Protein AF-A0A182M7T3-F1 (afdb_monomer_lite)

Sequence (232 aa):
MSEYRECPYDPLHKIAAKKFALHLVKCKRQHPDIKLVSCHFDTSHLVKEEKLREHMKTCPGRKHLLEYKNTVNSKPVNSKFQLPDPAENLVYNTDEPSHKEAAGGCTLQDDSECWDDFSYKAYDPLENCCIMSLGPFFRSPFTDLTASMVNFQQYHKCGELEMASIDCLEAYGTVRGAKKCADLLADFQECAFMAKQIARFRAMRMERHRQGWNGERKGDEYYAPPPRVDAY

Organism: NCBI:txid139723

Foldseek 3Di:
DDQWDAAPLDRVDTHGPVCRVVVNVVSCVVCVVFDWDAAPLDNPDTDGPVCNVVCVVVPPSVVVVVVVVVVVVPDDPDDDDDDPDPVVPPPDPPDDDDDDDDPDDDDPPPDPPPPDPPPDDDDDCVVVLPQDDPADPDDDPVSVVVSPDPQCCVVPQLNVLSVVLVVLCVVQPRVRSVPVVVVSVVVSCCSVVVPVVVVVVVVVLVVLVVCVVVVVDDPVRSDDDDPDPPPD

Secondary structure (DSSP, 8-state):
--SEEE-SS-TT-EEEGGGHHHHHHHHHHH-TTS-EEE-SS-TT-EEEGGGHHHHHHH-TTHHHHHHHHHHHTTS-S-----PPPGGGG-----S----------------TT--S---SPP--HHHHHSS--SS-SS--HHHHHH-S---GGG-TTTHHHHHHHHHHHHHHHHHHHHHHTHHHHHHHHHHHH-HHHHHHHHHHHHHHHHHHHTT-S-GGGSSPPPPPTT--

Structure (mmCIF, N/CA/C/O backbone):
data_AF-A0A182M7T3-F1
#
_entry.id   AF-A0A182M7T3-F1
#
loop_
_atom_site.group_PDB
_atom_site.id
_atom_site.type_symbol
_atom_site.label_atom_id
_atom_site.label_alt_id
_atom_site.label_comp_id
_atom_site.label_asym_id
_atom_site.label_entity_id
_atom_site.label_seq_id
_atom_site.pdbx_PDB_ins_code
_atom_site.Cartn_x
_atom_site.Cartn_y
_atom_site.Cartn_z
_atom_site.occupancy
_atom_site.B_iso_or_equiv
_atom_site.auth_seq_id
_atom_site.auth_comp_id
_atom_site.auth_asym_id
_atom_site.auth_atom_id
_atom_site.pdbx_PDB_model_num
ATOM 1 N N . MET A 1 1 ? -28.938 -11.214 48.086 1.00 54.19 1 MET A N 1
ATOM 2 C CA . MET A 1 1 ? -29.081 -11.641 46.673 1.00 54.19 1 MET A CA 1
ATOM 3 C C . MET A 1 1 ? -29.044 -13.160 46.650 1.00 54.19 1 MET A C 1
ATOM 5 O O . MET A 1 1 ? -28.200 -13.713 47.340 1.00 54.19 1 MET A O 1
ATOM 9 N N . SER A 1 2 ? -29.989 -13.823 45.976 1.00 64.75 2 SER A N 1
ATOM 10 C CA . SER A 1 2 ? -30.145 -15.284 46.039 1.00 64.75 2 SER A CA 1
ATOM 11 C C . SER A 1 2 ? -28.905 -16.005 45.505 1.00 64.75 2 SER A C 1
ATOM 13 O O . SER A 1 2 ? -28.414 -15.704 44.418 1.00 64.75 2 SER A O 1
ATOM 15 N N . GLU A 1 3 ? -28.389 -16.949 46.287 1.00 84.44 3 GLU A N 1
ATOM 16 C CA . GLU A 1 3 ? -27.141 -17.661 45.996 1.00 84.44 3 GLU A CA 1
ATOM 17 C C . GLU A 1 3 ? -27.267 -18.611 44.793 1.00 84.44 3 GLU A C 1
ATOM 19 O O . GLU A 1 3 ? -26.283 -18.850 44.093 1.00 84.44 3 GLU A O 1
ATOM 24 N N . TYR A 1 4 ? -28.489 -19.060 44.485 1.00 85.44 4 TYR A N 1
ATOM 25 C CA . TYR A 1 4 ? -28.809 -19.990 43.402 1.00 85.44 4 TYR A CA 1
ATOM 26 C C . TYR A 1 4 ? -29.787 -19.374 42.386 1.00 85.44 4 TYR A C 1
ATOM 28 O O . TYR A 1 4 ? -30.654 -18.573 42.747 1.00 85.44 4 TYR A O 1
ATOM 36 N N . ARG A 1 5 ? -29.638 -19.752 41.111 1.00 83.69 5 ARG A N 1
ATOM 37 C CA . ARG A 1 5 ? -30.506 -19.400 39.977 1.00 83.69 5 ARG A CA 1
ATOM 38 C C . ARG A 1 5 ? -30.936 -20.660 39.227 1.00 83.69 5 ARG A C 1
ATOM 40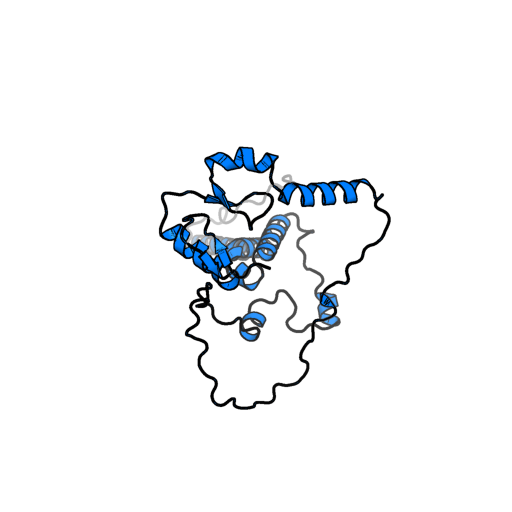 O O . ARG A 1 5 ? -30.172 -21.621 39.139 1.00 83.69 5 ARG A O 1
ATOM 47 N N . GLU A 1 6 ? -32.151 -20.633 38.697 1.00 87.31 6 GLU A N 1
ATOM 48 C CA . GLU A 1 6 ? -32.727 -21.723 37.903 1.00 87.31 6 GLU A CA 1
ATOM 49 C C . GLU A 1 6 ? -32.281 -21.625 36.440 1.00 87.31 6 GLU A C 1
ATOM 51 O O . GLU A 1 6 ? -32.157 -20.526 35.888 1.00 87.31 6 GLU A O 1
ATOM 56 N N . CYS A 1 7 ? -31.998 -22.770 35.818 1.00 84.31 7 CYS A N 1
ATOM 57 C CA . CYS A 1 7 ? -31.563 -22.820 34.428 1.00 84.31 7 CYS A CA 1
ATOM 58 C C . CYS A 1 7 ? -32.749 -22.630 33.459 1.00 84.31 7 CYS A C 1
ATOM 60 O O . CYS A 1 7 ? -33.762 -23.314 33.585 1.00 84.31 7 CYS A O 1
ATOM 62 N N . PRO A 1 8 ? -32.622 -21.774 32.429 1.00 82.44 8 PRO A N 1
ATOM 63 C CA . PRO A 1 8 ? -33.656 -21.595 31.405 1.00 82.44 8 PRO A CA 1
ATOM 64 C C . PRO A 1 8 ? -33.899 -22.810 30.491 1.00 82.44 8 PRO A C 1
ATOM 66 O O . PRO A 1 8 ? -34.940 -22.869 29.838 1.00 82.44 8 PRO A O 1
ATOM 69 N N . TYR A 1 9 ? -32.939 -23.738 30.401 1.00 82.06 9 TYR A N 1
ATOM 70 C CA . TYR A 1 9 ? -33.036 -24.945 29.567 1.00 82.06 9 TYR A CA 1
ATOM 71 C C . TYR A 1 9 ? -33.712 -26.110 30.301 1.00 82.06 9 TYR A C 1
ATOM 73 O O . TYR A 1 9 ? -34.446 -26.868 29.674 1.00 82.06 9 TYR A O 1
ATOM 81 N N . ASP A 1 10 ? -33.506 -26.214 31.618 1.00 81.50 10 ASP A N 1
ATOM 82 C CA . ASP A 1 10 ? -34.107 -27.245 32.466 1.00 81.50 10 ASP A CA 1
ATOM 83 C C . ASP A 1 10 ? -34.434 -26.670 33.862 1.00 81.50 10 ASP A C 1
ATOM 85 O O . ASP A 1 10 ? -33.513 -26.291 34.597 1.00 81.50 10 ASP A O 1
ATOM 89 N N . PRO A 1 11 ? -35.720 -26.614 34.261 1.00 80.56 11 PRO A N 1
ATOM 90 C CA . PRO A 1 11 ? -36.135 -26.096 35.565 1.00 80.56 11 PRO A CA 1
ATOM 91 C C . PRO A 1 11 ? -35.660 -26.941 36.761 1.00 80.56 11 PRO A C 1
ATOM 93 O O . PRO A 1 11 ? -35.724 -26.470 37.896 1.00 80.56 11 PRO A O 1
ATOM 96 N N . LEU A 1 12 ? -35.162 -28.166 36.551 1.00 82.25 12 LEU A N 1
ATOM 97 C CA . LEU A 1 12 ? -34.590 -28.987 37.624 1.00 82.25 12 LEU A CA 1
ATOM 98 C C . LEU A 1 12 ? -33.195 -28.506 38.053 1.00 82.25 12 LEU A C 1
ATOM 100 O O . LEU A 1 12 ? -32.755 -28.774 39.175 1.00 82.25 12 LEU A O 1
ATOM 104 N N . HIS A 1 13 ? -32.496 -27.755 37.200 1.00 81.94 13 HIS A N 1
ATOM 105 C CA . HIS A 1 13 ? -31.154 -27.265 37.488 1.00 81.94 13 HIS A CA 1
ATOM 106 C C . HIS A 1 13 ? -31.177 -25.978 38.324 1.00 81.94 13 HIS A C 1
ATOM 108 O O . HIS A 1 13 ? -31.452 -24.887 37.822 1.00 81.94 13 HIS A O 1
ATOM 114 N N . LYS A 1 14 ? -30.791 -26.101 39.601 1.00 87.75 14 LYS A N 1
ATOM 115 C CA . LYS A 1 14 ? -30.537 -24.981 40.524 1.00 87.75 14 LYS A CA 1
ATOM 116 C C . LYS A 1 14 ? -29.040 -24.800 40.734 1.00 87.75 14 LYS A C 1
ATOM 118 O O . LYS A 1 14 ? -28.366 -25.698 41.230 1.00 87.75 14 LYS A O 1
ATOM 123 N N . ILE A 1 15 ? -28.504 -23.647 40.343 1.00 88.19 15 ILE A N 1
ATOM 124 C CA . ILE A 1 15 ? -27.055 -23.462 40.178 1.00 88.19 15 ILE A CA 1
ATOM 125 C C . ILE A 1 15 ? -26.607 -22.181 40.842 1.00 88.19 15 ILE A C 1
ATOM 127 O O . ILE A 1 15 ? -27.265 -21.151 40.730 1.00 88.19 15 ILE A O 1
ATOM 131 N N . ALA A 1 16 ? -25.461 -22.236 41.515 1.00 89.88 16 ALA A N 1
ATOM 132 C CA . ALA A 1 16 ? -24.880 -21.071 42.158 1.00 89.88 16 ALA A CA 1
ATOM 133 C C . ALA A 1 16 ? -24.649 -19.930 41.150 1.00 89.88 16 ALA A C 1
ATOM 135 O O . ALA A 1 16 ? -24.113 -20.156 40.062 1.00 89.88 16 ALA A O 1
ATOM 136 N N . ALA A 1 17 ? -24.975 -18.692 41.531 1.00 84.62 17 ALA A N 1
ATOM 137 C CA . ALA A 1 17 ? -24.888 -17.523 40.650 1.00 84.62 17 ALA A CA 1
ATOM 138 C C . ALA A 1 17 ? -23.494 -17.345 40.012 1.00 84.62 17 ALA A C 1
ATOM 140 O O . ALA A 1 17 ? -23.393 -17.002 38.838 1.00 84.62 17 ALA A O 1
ATOM 141 N N . LYS A 1 18 ? -22.423 -17.668 40.753 1.00 85.50 18 LYS A N 1
ATOM 142 C CA . LYS A 1 18 ? -21.029 -17.609 40.273 1.00 85.50 18 LYS A CA 1
ATOM 143 C C . LYS A 1 18 ? -20.737 -18.584 39.126 1.00 85.50 18 LYS A C 1
ATOM 145 O O . LYS A 1 18 ? -19.933 -18.285 38.256 1.00 85.50 18 LYS A O 1
ATOM 150 N N . LYS A 1 19 ? -21.386 -19.751 39.122 1.00 86.12 19 LYS A N 1
ATOM 151 C CA . LYS A 1 19 ? -21.178 -20.815 38.122 1.00 86.12 19 LYS A CA 1
ATOM 152 C C . LYS A 1 19 ? -22.239 -20.804 37.018 1.00 86.12 19 LYS A C 1
ATOM 154 O O . LYS A 1 19 ? -22.198 -21.637 36.116 1.00 86.12 19 LYS A O 1
ATOM 159 N N . PHE A 1 20 ? -23.186 -19.868 37.080 1.00 85.94 20 PHE A N 1
ATOM 160 C CA . PHE A 1 20 ? -24.341 -19.822 36.192 1.00 85.94 20 PHE A CA 1
ATOM 161 C C . PHE A 1 20 ? -23.942 -19.591 34.728 1.00 85.94 20 PHE A C 1
ATOM 163 O O . PHE A 1 20 ? -24.413 -20.310 33.852 1.00 85.94 20 PHE A O 1
ATOM 170 N N . ALA A 1 21 ? -23.011 -18.666 34.463 1.00 83.44 21 ALA A N 1
ATOM 171 C CA . ALA A 1 21 ? -22.533 -18.379 33.106 1.00 83.44 21 ALA A CA 1
ATOM 172 C C . ALA A 1 21 ? -21.888 -19.609 32.442 1.00 83.44 21 ALA A C 1
ATOM 174 O O . ALA A 1 21 ? -22.255 -19.983 31.329 1.00 83.44 21 ALA A O 1
ATOM 175 N N . LEU A 1 22 ? -20.994 -20.296 33.161 1.00 87.12 22 LEU A N 1
ATOM 176 C CA . LEU A 1 22 ? -20.345 -21.520 32.683 1.00 87.12 22 LEU A CA 1
ATOM 177 C C . LEU A 1 22 ? -21.350 -22.656 32.459 1.00 87.12 22 LEU A C 1
ATOM 179 O O . LEU A 1 22 ? -21.243 -23.399 31.481 1.00 87.12 22 LEU A O 1
ATOM 183 N N . HIS A 1 23 ? -22.348 -22.792 33.338 1.00 87.25 23 HIS A N 1
ATOM 184 C CA . HIS A 1 23 ? -23.391 -23.795 33.155 1.00 87.25 23 HIS A CA 1
ATOM 185 C C . HIS A 1 23 ? -24.218 -23.548 31.893 1.00 87.25 23 HIS A C 1
ATOM 187 O O . HIS A 1 23 ? -24.463 -24.498 31.155 1.00 87.25 23 HIS A O 1
ATOM 193 N N . LEU A 1 24 ? -24.622 -22.303 31.616 1.00 85.56 24 LEU A N 1
ATOM 194 C CA . LEU A 1 24 ? -25.433 -21.983 30.438 1.00 85.56 24 LEU A CA 1
ATOM 195 C C . LEU A 1 24 ? -24.757 -22.428 29.135 1.00 85.56 24 LEU A C 1
ATOM 197 O O . LEU A 1 24 ? -25.432 -22.956 28.253 1.00 85.56 24 LEU A O 1
ATOM 201 N N . VAL A 1 25 ? -23.432 -22.280 29.026 1.00 85.94 25 VAL A N 1
ATOM 202 C CA . VAL A 1 25 ? -22.664 -22.730 27.853 1.00 85.94 25 VAL A CA 1
ATOM 203 C C . VAL A 1 25 ? -22.709 -24.253 27.706 1.00 85.94 25 VAL A C 1
ATOM 205 O O . VAL A 1 25 ? -22.939 -24.758 26.607 1.00 85.94 25 VAL A O 1
ATOM 208 N N . LYS A 1 26 ? -22.526 -24.996 28.805 1.00 86.75 26 LYS A N 1
ATOM 209 C CA . LYS A 1 26 ? -22.573 -26.469 28.797 1.00 86.75 26 LYS A CA 1
ATOM 210 C C . LYS A 1 26 ? -23.987 -26.987 28.516 1.00 86.75 26 LYS A C 1
ATOM 212 O O . LYS A 1 26 ? -24.159 -27.856 27.668 1.00 86.75 26 LYS A O 1
ATOM 217 N N . CYS A 1 27 ? -24.992 -26.402 29.159 1.00 86.44 27 CYS A N 1
ATOM 218 C CA . CYS A 1 27 ? -26.390 -26.808 29.039 1.00 86.44 27 CYS A CA 1
ATOM 219 C C . CYS A 1 27 ? -26.954 -26.519 27.636 1.00 86.44 27 CYS A C 1
ATOM 221 O O . CYS A 1 27 ? -27.645 -27.358 27.065 1.00 86.44 27 CYS A O 1
ATOM 223 N N . LYS A 1 28 ? -26.547 -25.405 27.008 1.00 84.50 28 LYS A N 1
ATOM 224 C CA . LYS A 1 28 ? -26.873 -25.100 25.605 1.00 84.50 28 LYS A CA 1
ATOM 225 C C . LYS A 1 28 ? -26.352 -26.158 24.626 1.00 84.50 28 LYS A C 1
ATOM 227 O O . LYS A 1 28 ? -27.007 -26.439 23.630 1.00 84.50 28 LYS A O 1
ATOM 232 N N . ARG A 1 29 ? -25.178 -26.746 24.891 1.00 84.75 29 ARG A N 1
ATOM 233 C CA . ARG A 1 29 ? -24.620 -27.831 24.062 1.00 84.75 29 ARG A CA 1
ATOM 234 C C . ARG A 1 29 ? -25.375 -29.149 24.248 1.00 84.75 29 ARG A C 1
ATOM 236 O O . ARG A 1 29 ? -25.448 -29.930 23.310 1.00 84.75 29 ARG A O 1
ATOM 243 N N . GLN A 1 30 ? -25.912 -29.388 25.444 1.00 83.88 30 GLN A N 1
ATOM 244 C CA . GLN A 1 30 ? -26.646 -30.611 25.784 1.00 83.88 30 GLN A CA 1
ATOM 245 C C . GLN A 1 30 ? -28.095 -30.603 25.277 1.00 83.88 30 GLN A C 1
ATOM 247 O O . GLN A 1 30 ? -28.633 -31.668 24.996 1.00 83.88 30 GLN A O 1
ATOM 252 N N . HIS A 1 31 ? -28.703 -29.425 25.108 1.00 80.81 31 HIS A N 1
ATOM 253 C CA . HIS A 1 31 ? -30.066 -29.268 24.593 1.00 80.81 31 HIS A CA 1
ATOM 254 C C . HIS A 1 31 ? -30.091 -28.431 23.301 1.00 80.81 31 HIS A C 1
ATOM 256 O O . HIS A 1 31 ? -30.551 -27.285 23.327 1.00 80.81 31 HIS A O 1
ATOM 262 N N . PRO A 1 32 ? -29.622 -28.974 22.159 1.00 78.81 32 PRO A N 1
ATOM 263 C CA . PRO A 1 32 ? -29.670 -28.270 20.873 1.00 78.81 32 PRO A CA 1
ATOM 264 C C . PRO A 1 32 ? -31.107 -28.011 20.384 1.00 78.81 32 PRO A C 1
ATOM 266 O O . PRO A 1 32 ? -31.332 -27.097 19.591 1.00 78.81 32 PRO A O 1
ATOM 269 N N . ASP A 1 33 ? -32.075 -28.780 20.888 1.00 81.44 33 ASP A N 1
ATOM 270 C CA . ASP A 1 33 ? -33.487 -28.709 20.498 1.00 81.44 33 ASP A CA 1
ATOM 271 C C . ASP A 1 33 ? -34.184 -27.444 21.029 1.00 81.44 33 ASP A C 1
ATOM 273 O O . ASP A 1 33 ? -35.150 -26.958 20.439 1.00 81.44 33 ASP A O 1
ATOM 277 N N . ILE A 1 34 ? -33.688 -26.870 22.133 1.00 82.06 34 ILE A N 1
ATOM 278 C CA . ILE A 1 34 ? -34.283 -25.699 22.785 1.00 82.06 34 ILE A CA 1
ATOM 279 C C . ILE A 1 34 ? -33.499 -24.447 22.382 1.00 82.06 34 ILE A C 1
ATOM 281 O O . ILE A 1 34 ? -32.476 -24.097 22.972 1.00 82.06 34 ILE A O 1
ATOM 285 N N . LYS A 1 35 ? -34.009 -23.721 21.386 1.00 79.31 35 LYS A N 1
ATOM 286 C CA . LYS A 1 35 ? -33.408 -22.464 20.923 1.00 79.31 35 LYS A CA 1
ATOM 287 C C . LYS A 1 35 ? -33.808 -21.296 21.825 1.00 79.31 35 LYS A C 1
ATOM 289 O O . LYS A 1 35 ? -34.903 -20.737 21.727 1.00 79.31 35 LYS A O 1
ATOM 294 N N . LEU A 1 36 ? -32.895 -20.925 22.721 1.00 83.69 36 LEU A N 1
ATOM 295 C CA . LEU A 1 36 ? -32.975 -19.686 23.492 1.00 83.69 36 LEU A CA 1
ATOM 296 C C . LEU A 1 36 ? -32.128 -18.601 22.826 1.00 83.69 36 LEU A C 1
ATOM 298 O O . LEU A 1 36 ? -30.955 -18.810 22.509 1.00 83.69 36 LEU A O 1
ATOM 302 N N . VAL A 1 37 ? -32.726 -17.429 22.654 1.00 81.50 37 VAL A N 1
ATOM 303 C CA . VAL A 1 37 ? -32.093 -16.232 22.099 1.00 81.50 37 VAL A CA 1
ATOM 304 C C . VAL A 1 37 ? -31.946 -15.173 23.190 1.00 81.50 37 VAL A C 1
ATOM 306 O O . VAL A 1 37 ? -32.740 -15.103 24.130 1.00 81.50 37 VAL A O 1
ATOM 309 N N . SER A 1 38 ? -30.895 -14.363 23.084 1.00 83.88 38 SER A N 1
ATOM 310 C CA . SER A 1 38 ? -30.665 -13.244 23.999 1.00 83.88 38 SER A CA 1
ATOM 311 C C . SER A 1 38 ? -31.606 -12.082 23.666 1.00 83.88 38 SER A C 1
ATOM 313 O O . SER A 1 38 ? -31.919 -11.841 22.497 1.00 83.88 38 SER A O 1
ATOM 315 N N . CYS A 1 39 ? -32.090 -11.374 24.687 1.00 84.81 39 CYS A N 1
ATOM 316 C CA . CYS A 1 39 ? -32.900 -10.179 24.486 1.00 84.81 39 CYS A CA 1
ATOM 317 C C . CYS A 1 39 ? -32.048 -9.027 23.925 1.00 84.81 39 CYS A C 1
ATOM 319 O O . CYS A 1 39 ? -30.915 -8.811 24.337 1.00 84.81 39 CYS A O 1
ATOM 321 N N . HIS A 1 40 ? -32.627 -8.227 23.026 1.00 83.50 40 HIS A N 1
ATOM 322 C CA . HIS A 1 40 ? -31.952 -7.072 22.419 1.00 83.50 40 HIS A CA 1
ATOM 323 C C . HIS A 1 40 ? -31.670 -5.944 23.424 1.00 83.50 40 HIS A C 1
ATOM 325 O O . HIS A 1 40 ? -30.804 -5.110 23.183 1.00 83.50 40 HIS A O 1
ATOM 331 N N . PHE A 1 41 ? -32.431 -5.890 24.521 1.00 80.12 41 PHE A N 1
ATOM 332 C CA . PHE A 1 41 ? -32.318 -4.838 25.532 1.00 80.12 41 PHE A CA 1
ATOM 333 C C . PHE A 1 41 ? -31.416 -5.229 26.703 1.00 80.12 41 PHE A C 1
ATOM 335 O O . PHE A 1 41 ? -30.783 -4.353 27.276 1.00 80.12 41 PHE A O 1
ATOM 342 N N . ASP A 1 42 ? -31.342 -6.522 27.026 1.00 76.81 42 ASP A N 1
ATOM 343 C CA . ASP A 1 42 ? -30.512 -7.063 28.102 1.00 76.81 42 ASP A CA 1
ATOM 344 C C . ASP A 1 42 ? -29.881 -8.379 27.648 1.00 76.81 42 ASP A C 1
ATOM 346 O O . ASP A 1 42 ? -30.569 -9.388 27.466 1.00 76.81 42 ASP A O 1
ATOM 350 N N . THR A 1 43 ? -28.553 -8.395 27.543 1.00 71.94 43 THR A N 1
ATOM 351 C CA . THR A 1 43 ? -27.791 -9.594 27.162 1.00 71.94 43 THR A CA 1
ATOM 352 C C . THR A 1 43 ? -27.834 -10.692 28.229 1.00 71.94 43 THR A C 1
ATOM 354 O O . THR A 1 43 ? -27.585 -11.862 27.935 1.00 71.94 43 THR A O 1
ATOM 357 N N . SER A 1 44 ? -28.201 -10.329 29.461 1.00 69.81 44 SER A N 1
ATOM 358 C CA . SER A 1 44 ? -28.320 -11.223 30.615 1.00 69.81 44 SER A CA 1
ATOM 359 C C . SER A 1 44 ? -29.607 -12.059 30.623 1.00 69.81 44 SER A C 1
ATOM 361 O O . SER A 1 44 ? -29.692 -13.035 31.372 1.00 69.81 44 SER A O 1
ATOM 363 N N . HIS A 1 45 ? -30.601 -11.716 29.796 1.00 75.94 45 HIS A N 1
ATOM 364 C CA . HIS A 1 45 ? -31.884 -12.413 29.735 1.00 75.94 45 HIS A CA 1
ATOM 365 C C . HIS A 1 45 ? -31.972 -13.322 28.503 1.00 75.94 45 HIS A C 1
ATOM 367 O O . HIS A 1 45 ? -31.872 -12.873 27.360 1.00 75.94 45 HIS A O 1
ATOM 373 N N . LEU A 1 46 ? -32.194 -14.616 28.750 1.00 81.50 46 LEU A N 1
ATOM 374 C CA . LEU A 1 46 ? -32.414 -15.636 27.725 1.00 81.50 46 LEU A CA 1
ATOM 375 C C . LEU A 1 46 ? -33.910 -15.925 27.599 1.00 81.50 46 LEU A C 1
ATOM 377 O O . LEU A 1 46 ? -34.578 -16.213 28.592 1.00 81.50 46 LEU A O 1
ATOM 381 N N . VAL A 1 47 ? -34.434 -15.854 26.378 1.00 83.25 47 VAL A N 1
ATOM 382 C CA . VAL A 1 47 ? -35.863 -16.006 26.080 1.00 83.25 47 VAL A CA 1
ATOM 383 C C . VAL A 1 47 ? -36.039 -17.028 24.963 1.00 83.25 47 VAL A C 1
ATOM 385 O O . VAL A 1 47 ? -35.196 -17.147 24.077 1.00 83.25 47 VAL A O 1
ATOM 388 N N . LYS A 1 48 ? -37.140 -17.783 24.995 1.00 83.62 48 LYS A N 1
ATOM 389 C CA . LYS A 1 48 ? -37.512 -18.677 23.891 1.00 83.62 48 LYS A CA 1
ATOM 390 C C . LYS A 1 48 ? -37.738 -17.866 22.618 1.00 83.62 48 LYS A C 1
ATOM 392 O O . LYS A 1 48 ? -38.424 -16.845 22.661 1.00 83.62 48 LYS A O 1
ATOM 397 N N . GLU A 1 49 ? -37.207 -18.346 21.500 1.00 82.31 49 GLU A N 1
ATOM 398 C CA . GLU A 1 49 ? -37.265 -17.653 20.206 1.00 82.31 49 GLU A CA 1
ATOM 399 C C . GLU A 1 49 ? -38.700 -17.276 19.796 1.00 82.31 49 GLU A C 1
ATOM 401 O O . GLU A 1 49 ? -38.966 -16.130 19.434 1.00 82.31 49 GLU A O 1
ATOM 406 N N . GLU A 1 50 ? -39.654 -18.192 19.983 1.00 83.56 50 GLU A N 1
ATOM 407 C CA . GLU A 1 50 ? -41.076 -17.994 19.660 1.00 83.56 50 GLU A CA 1
ATOM 408 C C . GLU A 1 50 ? -41.709 -16.812 20.409 1.00 83.56 50 GLU A C 1
ATOM 410 O O . GLU A 1 50 ? -42.522 -16.070 19.860 1.00 83.56 50 GLU A O 1
ATOM 415 N N . LYS A 1 51 ? -41.307 -16.601 21.668 1.00 82.62 51 LYS A N 1
ATOM 416 C CA . LYS A 1 51 ? -41.875 -15.572 22.550 1.00 82.62 51 LYS A CA 1
ATOM 417 C C . LYS A 1 51 ? -41.046 -14.292 22.584 1.00 82.62 51 LYS A C 1
ATOM 419 O O . LYS A 1 51 ? -41.382 -13.369 23.326 1.00 82.62 51 LYS A O 1
ATOM 424 N N . LEU A 1 52 ? -39.989 -14.189 21.774 1.00 84.88 52 LEU A N 1
ATOM 425 C CA . LEU A 1 52 ? -39.111 -13.019 21.757 1.00 84.88 52 LEU A CA 1
ATOM 426 C C . LEU A 1 52 ? -39.876 -11.741 21.384 1.00 84.88 52 LEU A C 1
ATOM 428 O O . LEU A 1 52 ? -39.700 -10.707 22.025 1.00 84.88 52 LEU A O 1
ATOM 432 N N . ARG A 1 53 ? -40.780 -11.815 20.396 1.00 82.00 53 ARG A N 1
ATOM 433 C CA . ARG A 1 53 ? -41.568 -10.656 19.930 1.00 82.00 53 ARG A CA 1
ATOM 434 C C . ARG A 1 53 ? -42.510 -10.113 21.005 1.00 82.00 53 ARG A C 1
ATOM 436 O O . ARG A 1 53 ? -42.676 -8.901 21.124 1.00 82.00 53 ARG A O 1
ATOM 443 N N . GLU A 1 54 ? -43.118 -10.997 21.791 1.00 85.56 54 GLU A N 1
ATOM 444 C CA . GLU A 1 54 ? -43.977 -10.619 22.919 1.00 85.56 54 GLU A CA 1
ATOM 445 C C . GLU A 1 54 ? -43.142 -10.086 24.085 1.00 85.56 54 GLU A C 1
ATOM 447 O O . GLU A 1 54 ? -43.464 -9.043 24.656 1.00 85.56 54 GLU A O 1
ATOM 452 N N . HIS A 1 55 ? -42.008 -10.734 24.371 1.00 85.06 55 HIS A N 1
ATOM 453 C CA . HIS A 1 55 ? -41.069 -10.297 25.397 1.00 85.06 55 HIS A CA 1
ATOM 454 C C . HIS A 1 55 ? -40.559 -8.871 25.151 1.00 85.06 55 HIS A C 1
ATOM 456 O O . HIS A 1 55 ? -40.484 -8.092 26.094 1.00 85.06 55 HIS A O 1
ATOM 462 N N . MET A 1 56 ? -40.283 -8.476 23.903 1.00 82.12 56 MET A N 1
ATOM 463 C CA . MET A 1 56 ? -39.829 -7.114 23.577 1.00 82.12 56 MET A CA 1
ATOM 464 C C . MET A 1 56 ? -40.806 -6.008 24.018 1.00 82.12 56 MET A C 1
ATOM 466 O O . MET A 1 56 ? -40.369 -4.884 24.273 1.00 82.12 56 MET A O 1
ATOM 470 N N . LYS A 1 57 ? -42.111 -6.302 24.131 1.00 82.56 57 LYS A N 1
ATOM 471 C CA . LYS A 1 57 ? -43.128 -5.337 24.589 1.00 82.56 57 LYS A CA 1
ATOM 472 C C . LYS A 1 57 ? -43.124 -5.167 26.111 1.00 82.56 57 LYS A C 1
ATOM 474 O O . LYS A 1 57 ? -43.316 -4.054 26.593 1.00 82.56 57 LYS A O 1
ATOM 479 N N . THR A 1 58 ? -42.864 -6.248 26.843 1.00 83.19 58 THR A N 1
ATOM 480 C CA . THR A 1 58 ? -42.970 -6.314 28.314 1.00 83.19 58 THR A CA 1
ATOM 481 C C . THR A 1 58 ? -41.598 -6.375 29.004 1.00 83.19 58 THR A C 1
ATOM 483 O O . THR A 1 58 ? -41.512 -6.536 30.218 1.00 83.19 58 THR A O 1
ATOM 486 N N . CYS A 1 59 ? -40.501 -6.268 28.247 1.00 81.50 59 CYS A N 1
ATOM 487 C CA . CYS A 1 59 ? -39.148 -6.447 28.766 1.00 81.50 59 CYS A CA 1
ATOM 488 C C . CYS A 1 59 ? -38.791 -5.375 29.817 1.00 81.50 59 CYS A C 1
ATOM 490 O O . CYS A 1 59 ? -38.871 -4.182 29.508 1.00 81.50 59 CYS A O 1
ATOM 492 N N . PRO A 1 60 ? -38.307 -5.764 31.014 1.00 80.88 60 PRO A N 1
ATOM 493 C CA . PRO A 1 60 ? -37.827 -4.825 32.030 1.00 80.88 60 PRO A CA 1
ATOM 494 C C . PRO A 1 60 ? -36.686 -3.913 31.545 1.00 80.88 60 PRO A C 1
ATOM 496 O O . PRO A 1 60 ? -36.689 -2.723 31.860 1.00 80.88 60 PRO A O 1
ATOM 499 N N . GLY A 1 61 ? -35.769 -4.428 30.712 1.00 72.12 61 GLY A N 1
ATOM 500 C CA . GLY A 1 61 ? -34.641 -3.675 30.135 1.00 72.12 61 GLY A CA 1
ATOM 501 C C . GLY A 1 61 ? -35.054 -2.497 29.246 1.00 72.12 61 GLY A C 1
ATOM 502 O O . GLY A 1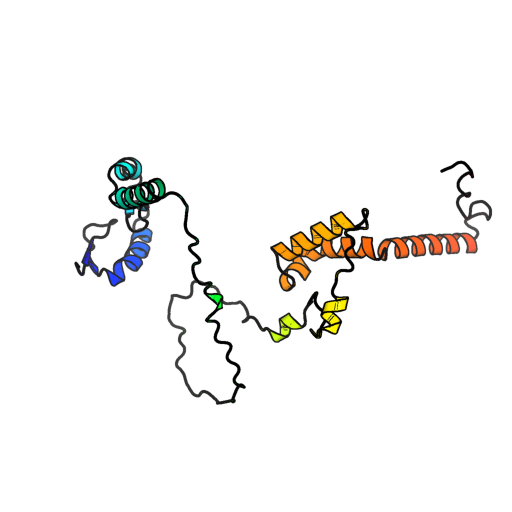 61 ? -34.297 -1.547 29.051 1.00 72.12 61 GLY A O 1
ATOM 503 N N . ARG A 1 62 ? -36.312 -2.474 28.780 1.00 77.62 62 ARG A N 1
ATOM 504 C CA . ARG A 1 62 ? -36.888 -1.326 28.065 1.00 77.62 62 ARG A CA 1
ATOM 505 C C . ARG A 1 62 ? -36.935 -0.068 28.940 1.00 77.62 62 ARG A C 1
ATOM 507 O O . ARG A 1 62 ? -36.839 1.037 28.411 1.00 77.62 62 ARG A O 1
ATOM 514 N N . LYS A 1 63 ? -37.069 -0.217 30.263 1.00 72.94 63 LYS A N 1
ATOM 515 C CA . LYS A 1 63 ? -37.144 0.907 31.205 1.00 72.94 63 LYS A CA 1
ATOM 516 C C . LYS A 1 63 ? -35.847 1.721 31.222 1.00 72.94 63 LYS A C 1
ATOM 518 O O . LYS A 1 63 ? -35.914 2.941 31.136 1.00 72.94 63 LYS A O 1
ATOM 523 N N . HIS A 1 64 ? -34.694 1.049 31.227 1.00 70.31 64 HIS A N 1
ATOM 524 C CA . HIS A 1 64 ? -33.380 1.698 31.220 1.00 70.31 64 HIS A CA 1
ATOM 525 C C . HIS A 1 64 ? -33.163 2.540 29.949 1.00 70.31 64 HIS A C 1
ATOM 527 O O . HIS A 1 64 ? -32.696 3.676 30.008 1.00 70.31 64 HIS A O 1
ATOM 533 N N . LEU A 1 65 ? -33.601 2.034 28.791 1.00 70.50 65 LEU A N 1
ATOM 534 C CA . LEU A 1 65 ? -33.556 2.789 27.533 1.00 70.50 65 LEU A CA 1
ATOM 535 C C . LEU A 1 65 ? -34.517 3.984 27.508 1.00 70.50 65 LEU A C 1
ATOM 537 O O . LEU A 1 65 ? -34.184 5.026 26.944 1.00 70.50 65 LEU A O 1
ATOM 541 N N . LEU A 1 66 ? -35.707 3.851 28.101 1.00 69.88 66 LEU A N 1
ATOM 542 C CA . LEU A 1 66 ? -36.668 4.953 28.205 1.00 69.88 66 LEU A CA 1
ATOM 543 C C . LEU A 1 66 ? -36.164 6.057 29.145 1.00 69.88 66 LEU A C 1
ATOM 545 O O . LEU A 1 66 ? -36.274 7.233 28.806 1.00 69.88 66 LEU A O 1
ATOM 549 N N . GLU A 1 67 ? -35.571 5.693 30.283 1.00 72.19 67 GLU A N 1
ATOM 550 C CA . GLU A 1 67 ? -34.936 6.640 31.209 1.00 72.19 67 GLU A CA 1
ATOM 551 C C . GLU A 1 67 ? -33.784 7.393 30.532 1.00 72.19 67 GLU A C 1
ATOM 553 O O . GLU A 1 67 ? -33.735 8.624 30.590 1.00 72.19 67 GLU A O 1
ATOM 558 N N . TYR A 1 68 ? -32.921 6.688 29.794 1.00 68.62 68 TYR A N 1
ATOM 559 C CA . TYR A 1 68 ? -31.867 7.326 29.008 1.00 68.62 68 TYR A CA 1
ATOM 560 C C . TYR A 1 68 ? -32.450 8.306 27.979 1.00 68.62 68 TYR A C 1
ATOM 562 O O . TYR A 1 68 ? -32.117 9.487 28.001 1.00 68.62 68 TYR A O 1
ATOM 570 N N . LYS A 1 69 ? -33.410 7.879 27.147 1.00 70.44 69 LYS A N 1
ATOM 571 C CA . LYS A 1 69 ? -34.025 8.733 26.111 1.00 70.44 69 LYS A CA 1
ATOM 572 C C . LYS A 1 69 ? -34.665 10.008 26.678 1.00 70.44 69 LYS A C 1
ATOM 574 O O . LYS A 1 69 ? -34.609 11.060 26.041 1.00 70.44 69 LYS A O 1
ATOM 579 N N . ASN A 1 70 ? -35.252 9.931 27.869 1.00 65.12 70 ASN A N 1
ATOM 580 C CA . ASN A 1 70 ? -35.884 11.079 28.516 1.00 65.12 70 ASN A CA 1
ATOM 581 C C . ASN A 1 70 ? -34.860 12.075 29.085 1.00 65.12 70 ASN A C 1
ATOM 583 O O . ASN A 1 70 ? -35.128 13.272 29.093 1.00 65.12 70 ASN A O 1
ATOM 587 N N . THR A 1 71 ? -33.675 11.623 29.505 1.00 60.72 71 THR A N 1
ATOM 588 C CA . THR A 1 71 ? -32.630 12.523 30.030 1.00 60.72 71 THR A CA 1
ATOM 589 C C . THR A 1 71 ? -31.869 13.273 28.934 1.00 60.72 71 THR A C 1
ATOM 591 O O . THR A 1 71 ? -31.458 14.409 29.170 1.00 60.72 71 THR A O 1
ATOM 594 N N . VAL A 1 72 ? -31.737 12.703 27.728 1.00 57.00 72 VAL A N 1
ATOM 595 C CA . VAL A 1 72 ? -31.082 13.380 26.588 1.00 57.00 72 VAL A CA 1
ATOM 596 C C . VAL A 1 72 ? -31.970 14.473 25.974 1.00 57.00 72 VAL A C 1
ATOM 598 O O . VAL A 1 72 ? -31.465 15.493 25.519 1.00 57.00 72 VAL A O 1
ATOM 601 N N . ASN A 1 73 ? -33.298 14.316 26.016 1.00 56.00 73 ASN A N 1
ATOM 602 C CA . ASN A 1 73 ? -34.237 15.282 25.425 1.00 56.00 73 ASN A CA 1
ATOM 603 C C . ASN A 1 73 ? -34.537 16.512 26.304 1.00 56.00 73 ASN A C 1
ATOM 605 O O . ASN A 1 73 ? -35.129 17.470 25.812 1.00 56.00 73 ASN A O 1
ATOM 609 N N . SER A 1 74 ? -34.156 16.514 27.587 1.00 55.22 74 SER A N 1
ATOM 610 C CA . SER A 1 74 ? -34.467 17.613 28.523 1.00 55.22 74 SER A CA 1
ATOM 611 C C . SER A 1 74 ? -33.288 18.531 28.854 1.00 55.22 74 SER A C 1
ATOM 613 O O . SER A 1 74 ? -33.458 19.454 29.649 1.00 55.22 74 SER A O 1
ATOM 615 N N . LYS A 1 75 ? -32.102 18.327 28.268 1.00 47.88 75 LYS A N 1
ATOM 616 C CA . LYS A 1 75 ? -30.958 19.223 28.484 1.00 47.88 75 LYS A CA 1
ATOM 617 C C . LYS A 1 75 ? -30.543 19.874 27.163 1.00 47.88 75 LYS A C 1
ATOM 619 O O . LYS A 1 75 ? -30.104 19.153 26.270 1.00 47.88 75 LYS A O 1
ATOM 624 N N . PRO A 1 76 ? -30.646 21.210 27.011 1.00 44.41 76 PRO A N 1
ATOM 625 C CA . PRO A 1 76 ? -29.968 21.878 25.911 1.00 44.41 76 PRO A CA 1
ATOM 626 C C . PRO A 1 76 ? -28.468 21.593 26.034 1.00 44.41 76 PRO A C 1
ATOM 628 O O . PRO A 1 76 ? -27.896 21.704 27.121 1.00 44.41 76 PRO A O 1
ATOM 631 N N . VAL A 1 77 ? -27.845 21.189 24.926 1.00 50.81 77 VAL A N 1
ATOM 632 C CA . VAL A 1 77 ? -26.396 20.994 24.821 1.00 50.81 77 VAL A CA 1
ATOM 633 C C . VAL A 1 77 ? -25.733 22.343 25.067 1.00 50.81 77 VAL A C 1
ATOM 635 O O . VAL A 1 77 ? -25.628 23.175 24.173 1.00 50.81 77 VAL A O 1
ATOM 638 N N . ASN A 1 78 ? -25.338 22.578 26.312 1.00 53.09 78 ASN A N 1
ATOM 639 C CA . ASN A 1 78 ? -24.484 23.691 26.679 1.00 53.09 78 ASN A CA 1
ATOM 640 C C . ASN A 1 78 ? -23.677 23.327 27.928 1.00 53.09 78 ASN A C 1
ATOM 642 O O . ASN A 1 78 ? -23.961 23.779 29.031 1.00 53.09 78 ASN A O 1
ATOM 646 N N . SER A 1 79 ? -22.673 22.470 27.758 1.00 45.91 79 SER A N 1
ATOM 647 C CA . SER A 1 79 ? -21.491 22.462 28.621 1.00 45.91 79 SER A CA 1
ATOM 648 C C . SER A 1 79 ? -20.413 21.579 28.012 1.00 45.91 79 SER A C 1
ATOM 650 O O . SER A 1 79 ? -20.662 20.416 27.699 1.00 45.91 79 SER A O 1
ATOM 652 N N . LYS A 1 80 ? -19.204 22.127 27.913 1.00 48.78 80 LYS A N 1
ATOM 653 C CA . LYS A 1 80 ? -17.959 21.381 27.747 1.00 48.78 80 LYS A CA 1
ATOM 654 C C . LYS A 1 80 ? -17.906 20.277 28.811 1.00 48.78 80 LYS A C 1
ATOM 656 O O . LYS A 1 80 ? -17.723 20.579 29.986 1.00 48.78 80 LYS A O 1
ATOM 661 N N . PHE A 1 81 ? -18.096 19.023 28.418 1.00 40.25 81 PHE A N 1
ATOM 662 C CA . PHE A 1 81 ? -17.784 17.873 29.260 1.00 40.25 81 PHE A CA 1
ATOM 663 C C . PHE A 1 81 ? -16.539 17.224 28.666 1.00 40.25 81 PHE A C 1
ATOM 665 O O . PHE A 1 81 ? -16.624 16.342 27.817 1.00 40.25 81 PHE A O 1
ATOM 672 N N . GLN A 1 82 ? -15.377 17.751 29.047 1.00 48.75 82 GLN A N 1
ATOM 673 C CA . GLN A 1 82 ? -14.109 17.087 28.794 1.00 48.75 82 GLN A CA 1
ATOM 674 C C . GLN A 1 82 ? -14.058 15.911 29.778 1.00 48.75 82 GLN A C 1
ATOM 676 O O . GLN A 1 82 ? -13.883 16.128 30.978 1.00 48.75 82 GLN A O 1
ATOM 681 N N . LEU A 1 83 ? -14.267 14.677 29.310 1.00 50.88 83 LEU A N 1
ATOM 682 C CA . LEU A 1 83 ? -13.705 13.549 30.051 1.00 50.88 83 LEU A CA 1
ATOM 683 C C . LEU A 1 83 ? -12.179 13.712 29.991 1.00 50.88 83 LEU A C 1
ATOM 685 O O . LEU A 1 83 ? -11.668 13.977 28.900 1.00 50.88 83 LEU A O 1
ATOM 689 N N . PRO A 1 84 ? -11.454 13.589 31.113 1.00 48.03 84 PRO A N 1
ATOM 690 C CA . PRO A 1 84 ? -10.001 13.542 31.072 1.00 48.03 84 PRO A CA 1
ATOM 691 C C . PRO A 1 84 ? -9.564 12.370 30.194 1.00 48.03 84 PRO A C 1
ATOM 693 O O . PRO A 1 84 ? -10.075 11.256 30.345 1.00 48.03 84 PRO A O 1
ATOM 696 N N . ASP A 1 85 ? -8.649 12.638 29.267 1.00 42.78 85 ASP A N 1
ATOM 697 C CA . ASP A 1 85 ? -8.043 11.612 28.429 1.00 42.78 85 ASP A CA 1
ATOM 698 C C . ASP A 1 85 ? -7.309 10.608 29.340 1.00 42.78 85 ASP A C 1
ATOM 700 O O . ASP A 1 85 ? -6.484 11.019 30.161 1.00 42.78 85 ASP A O 1
ATOM 704 N N . PRO A 1 86 ? -7.549 9.288 29.228 1.00 53.31 86 PRO A N 1
ATOM 705 C CA . PRO A 1 86 ? -6.860 8.285 30.048 1.00 53.31 86 PRO A CA 1
ATOM 706 C C . PRO A 1 86 ? -5.344 8.211 29.775 1.00 53.31 86 PRO A C 1
ATOM 708 O O . PRO A 1 86 ? -4.630 7.487 30.468 1.00 53.31 86 PRO A O 1
ATOM 711 N N . ALA A 1 87 ? -4.845 8.966 28.791 1.00 50.69 87 ALA A N 1
ATOM 712 C CA . ALA A 1 87 ? -3.441 9.035 28.407 1.00 50.69 87 ALA A CA 1
ATOM 713 C C . ALA A 1 87 ? -2.531 9.724 29.444 1.00 50.69 87 ALA A C 1
ATOM 715 O O . ALA A 1 87 ? -1.315 9.555 29.376 1.00 50.69 87 ALA A O 1
ATOM 716 N N . GLU A 1 88 ? -3.078 10.451 30.425 1.00 45.84 88 GLU A N 1
ATOM 717 C CA . GLU A 1 88 ? -2.264 11.119 31.457 1.00 45.84 88 GLU A CA 1
ATOM 718 C C . GLU A 1 88 ? -1.708 10.171 32.538 1.00 45.84 88 GLU A C 1
ATOM 720 O O . GLU A 1 88 ? -0.836 10.573 33.301 1.00 45.84 88 GLU A O 1
ATOM 725 N N . ASN A 1 89 ? -2.129 8.899 32.581 1.00 51.53 89 ASN A N 1
ATOM 726 C CA . ASN A 1 89 ? -1.602 7.901 33.527 1.00 51.53 89 ASN A CA 1
ATOM 727 C C . ASN A 1 89 ? -0.871 6.736 32.839 1.00 51.53 89 ASN A C 1
ATOM 729 O O . ASN A 1 89 ? -0.965 5.588 33.276 1.00 51.53 89 ASN A O 1
ATOM 733 N N . LEU A 1 90 ? -0.122 7.008 31.769 1.00 48.78 90 LEU A N 1
ATOM 734 C CA . LEU A 1 90 ? 0.888 6.063 31.294 1.00 48.78 90 LEU A CA 1
ATOM 735 C C . LEU A 1 90 ? 2.157 6.233 32.136 1.00 48.78 90 LEU A C 1
ATOM 737 O O . LEU A 1 90 ? 2.972 7.121 31.900 1.00 48.78 90 LEU A O 1
ATOM 741 N N . VAL A 1 91 ? 2.313 5.371 33.142 1.00 52.94 91 VAL A N 1
ATOM 742 C CA . VAL A 1 91 ? 3.589 5.188 33.842 1.00 52.94 91 VAL A CA 1
ATOM 743 C C . VAL A 1 91 ? 4.560 4.532 32.860 1.00 52.94 91 VAL A C 1
ATOM 745 O O . VAL A 1 91 ? 4.482 3.332 32.602 1.00 52.94 91 VAL A O 1
ATOM 748 N N . TYR A 1 92 ? 5.471 5.315 32.289 1.00 44.22 92 TYR A N 1
ATOM 749 C CA . TYR A 1 92 ? 6.653 4.776 31.624 1.00 44.22 92 TYR A CA 1
ATOM 750 C C . TYR A 1 92 ? 7.627 4.350 32.725 1.00 44.22 92 TYR A C 1
ATOM 752 O O . TYR A 1 92 ? 8.068 5.189 33.507 1.00 44.22 92 TYR A O 1
ATOM 760 N N . ASN A 1 93 ? 7.951 3.058 32.818 1.00 48.03 93 ASN A N 1
ATOM 761 C CA . ASN A 1 93 ? 9.057 2.615 33.665 1.00 48.03 93 ASN A CA 1
ATOM 762 C C . ASN A 1 93 ? 10.355 3.165 33.057 1.00 48.03 93 ASN A C 1
ATOM 764 O O . ASN A 1 93 ? 10.838 2.6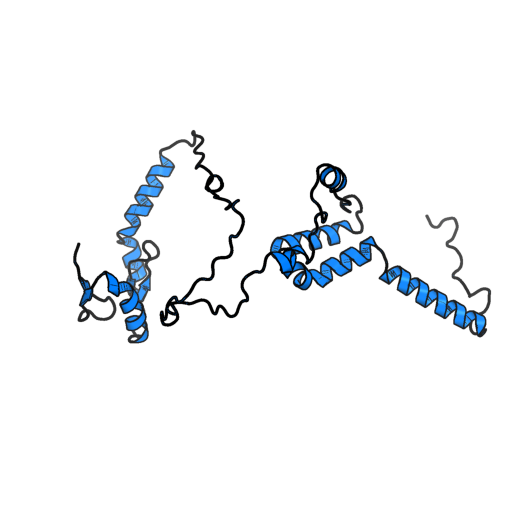45 32.055 1.00 48.03 93 ASN A O 1
ATOM 768 N N . THR A 1 94 ? 10.880 4.246 33.632 1.00 45.12 94 THR A N 1
ATOM 769 C CA . THR A 1 94 ? 12.170 4.853 33.266 1.00 45.12 94 THR A CA 1
ATOM 770 C C . THR A 1 94 ? 13.346 4.274 34.046 1.00 45.12 94 THR A C 1
ATOM 772 O O . THR A 1 94 ? 14.429 4.851 34.022 1.00 45.12 94 THR A O 1
ATOM 775 N N . ASP A 1 95 ? 13.167 3.138 34.715 1.00 45.31 95 ASP A N 1
ATOM 776 C CA . ASP A 1 95 ? 14.234 2.539 35.505 1.00 45.31 95 ASP A CA 1
ATOM 777 C C . ASP A 1 95 ? 14.888 1.391 34.729 1.00 45.31 95 ASP A C 1
ATOM 779 O O . ASP A 1 95 ? 14.217 0.498 34.203 1.00 45.31 95 ASP A O 1
ATOM 783 N N . GLU A 1 96 ? 16.217 1.450 34.642 1.00 41.56 96 GLU A N 1
ATOM 784 C CA . GLU A 1 96 ? 17.062 0.463 33.974 1.00 41.56 96 GLU A CA 1
ATOM 785 C C . GLU A 1 96 ? 16.785 -0.979 34.444 1.00 41.56 96 GLU A C 1
ATOM 787 O O . GLU A 1 96 ? 16.555 -1.216 35.637 1.00 41.56 96 GLU A O 1
ATOM 792 N N . PRO A 1 97 ? 16.865 -1.985 33.550 1.00 37.00 97 PRO A N 1
ATOM 793 C CA . PRO A 1 97 ? 16.628 -3.369 33.926 1.00 37.00 97 PRO A CA 1
ATOM 794 C C . PRO A 1 97 ? 17.807 -3.905 34.749 1.00 37.00 97 PRO A C 1
ATOM 796 O O . PRO A 1 97 ? 18.812 -4.375 34.217 1.00 37.00 97 PRO A O 1
ATOM 799 N N . SER A 1 98 ? 17.674 -3.893 36.079 1.00 35.19 98 SER A N 1
ATOM 800 C CA . SER A 1 98 ? 18.539 -4.698 36.940 1.00 35.19 98 SER A CA 1
ATOM 801 C C . SER A 1 98 ? 18.240 -6.177 36.683 1.00 35.19 98 SER A C 1
ATOM 803 O O . SER A 1 98 ? 17.159 -6.664 37.027 1.00 35.19 98 SER A O 1
ATOM 805 N N . HIS A 1 99 ? 19.191 -6.903 36.100 1.00 39.22 99 HIS A N 1
ATOM 806 C CA . HIS A 1 99 ? 19.148 -8.360 36.039 1.00 39.22 99 HIS A CA 1
ATOM 807 C C . HIS A 1 99 ? 19.016 -8.933 37.457 1.00 39.22 99 HIS A C 1
ATOM 809 O O . HIS A 1 99 ? 19.929 -8.821 38.275 1.00 39.22 99 HIS A O 1
ATOM 815 N N . LYS A 1 100 ? 17.881 -9.573 37.743 1.00 33.28 100 LYS A N 1
ATOM 816 C CA . LYS A 1 100 ? 17.757 -10.540 38.833 1.00 33.28 100 LYS A CA 1
ATOM 817 C C . LYS A 1 100 ? 17.164 -11.819 38.269 1.00 33.28 100 LYS A C 1
ATOM 819 O O . LYS A 1 100 ? 16.069 -11.818 37.714 1.00 33.28 100 LYS A O 1
ATOM 824 N N . GLU A 1 101 ? 17.935 -12.889 38.395 1.00 40.53 101 GLU A N 1
ATOM 825 C CA . GLU A 1 101 ? 17.526 -14.258 38.114 1.00 40.53 101 GLU A CA 1
ATOM 826 C C . GLU A 1 101 ? 16.298 -14.598 38.967 1.00 40.53 101 GLU A C 1
ATOM 828 O O . GLU A 1 101 ? 16.348 -14.555 40.198 1.00 40.53 101 GLU A O 1
ATOM 833 N N . ALA A 1 102 ? 15.180 -14.912 38.315 1.00 33.78 102 ALA A N 1
ATOM 834 C CA . ALA A 1 102 ? 13.993 -15.410 38.991 1.00 33.78 102 ALA A CA 1
ATOM 835 C C . ALA A 1 102 ? 14.032 -16.940 38.992 1.00 33.78 102 ALA A C 1
ATOM 837 O O . ALA A 1 102 ? 13.782 -17.599 37.983 1.00 33.78 102 ALA A O 1
ATOM 838 N N . ALA A 1 103 ? 14.357 -17.493 40.156 1.00 31.64 103 ALA A N 1
ATOM 839 C CA . ALA A 1 103 ? 14.114 -18.883 40.485 1.00 31.64 103 ALA A CA 1
ATOM 840 C C . ALA A 1 103 ? 12.600 -19.158 40.576 1.00 31.64 103 ALA A C 1
ATOM 842 O O . ALA A 1 103 ? 11.871 -18.413 41.223 1.00 31.64 103 ALA A O 1
ATOM 843 N N . GLY A 1 104 ? 12.169 -20.264 39.961 1.00 44.41 104 GLY A N 1
ATOM 844 C CA . GLY A 1 104 ? 11.029 -21.094 40.369 1.00 44.41 104 GLY A CA 1
ATOM 845 C C . GLY A 1 104 ? 9.679 -20.407 40.604 1.00 44.41 104 GLY A C 1
ATOM 846 O O . GLY A 1 104 ? 9.328 -20.107 41.741 1.00 44.41 104 GLY A O 1
ATOM 847 N N . GLY A 1 105 ? 8.862 -20.307 39.552 1.00 31.91 105 GLY A N 1
ATOM 848 C CA . GLY A 1 105 ? 7.423 -20.050 39.649 1.00 31.91 105 GLY A CA 1
ATOM 849 C C . GLY A 1 105 ? 6.639 -21.084 38.842 1.00 31.91 105 GLY A C 1
ATOM 850 O O . GLY A 1 105 ? 6.943 -21.317 37.676 1.00 31.91 105 GLY A O 1
ATOM 851 N N . CYS A 1 106 ? 5.677 -21.734 39.496 1.00 36.47 106 CYS A N 1
ATOM 852 C CA . CYS A 1 106 ? 4.828 -22.806 38.972 1.00 36.47 106 CYS A CA 1
ATOM 853 C C . CYS A 1 106 ? 4.157 -22.415 37.640 1.00 36.47 106 CYS A C 1
ATOM 855 O O . CYS A 1 106 ? 3.632 -21.310 37.511 1.00 36.47 106 CYS A O 1
ATOM 857 N N . THR A 1 107 ? 4.162 -23.316 36.656 1.00 37.75 107 THR A N 1
ATOM 858 C CA . THR A 1 107 ? 3.568 -23.095 35.333 1.00 37.75 107 THR A CA 1
ATOM 859 C C . THR A 1 107 ? 2.056 -22.889 35.436 1.00 37.75 107 THR A C 1
ATOM 861 O O . THR A 1 107 ? 1.312 -23.826 35.721 1.00 37.75 107 THR A O 1
ATOM 864 N N . LEU A 1 108 ? 1.603 -21.667 35.152 1.00 45.06 108 LEU A N 1
ATOM 865 C CA . LEU A 1 108 ? 0.204 -21.285 34.937 1.00 45.06 108 LEU A CA 1
ATOM 866 C C . LEU A 1 108 ? -0.256 -21.797 33.555 1.00 45.06 108 LEU A C 1
ATOM 868 O O . LEU A 1 108 ? -0.488 -21.023 32.634 1.00 45.06 108 LEU A O 1
ATOM 872 N N . GLN A 1 109 ? -0.232 -23.117 33.365 1.00 44.53 109 GLN A N 1
ATOM 873 C CA . GLN A 1 109 ? -0.496 -23.783 32.080 1.00 44.53 109 GLN A CA 1
ATOM 874 C C . GLN A 1 109 ? -1.657 -24.786 32.136 1.00 44.53 109 GLN A C 1
ATOM 876 O O . GLN A 1 109 ? -1.909 -25.451 31.138 1.00 44.53 109 GLN A O 1
ATOM 881 N N . ASP A 1 110 ? -2.391 -24.873 33.251 1.00 40.41 110 ASP A N 1
ATOM 882 C CA . ASP A 1 110 ? -3.578 -25.743 33.368 1.00 40.41 110 ASP A CA 1
ATOM 883 C C . ASP A 1 110 ? -4.878 -24.961 33.619 1.00 40.41 110 ASP A C 1
ATOM 885 O O . ASP A 1 110 ? -5.832 -25.452 34.221 1.00 40.41 110 ASP A O 1
ATOM 889 N N . ASP A 1 111 ? -4.933 -23.728 33.119 1.00 38.50 111 ASP A N 1
ATOM 890 C CA . ASP A 1 111 ? -6.176 -22.977 33.044 1.00 38.50 111 ASP A CA 1
ATOM 891 C C . ASP A 1 111 ? -6.699 -23.118 31.613 1.00 38.50 111 ASP A C 1
ATOM 893 O O . ASP A 1 111 ? -6.175 -22.530 30.667 1.00 38.50 111 ASP A O 1
ATOM 897 N N . SER A 1 112 ? -7.750 -23.921 31.443 1.00 47.88 112 SER A N 1
ATOM 898 C CA . SER A 1 112 ? -8.486 -24.159 30.187 1.00 47.88 112 SER A CA 1
ATOM 899 C C . SER A 1 112 ? -9.181 -22.911 29.587 1.00 47.88 112 SER A C 1
ATOM 901 O O . SER A 1 112 ? -10.201 -23.024 28.907 1.00 47.88 112 SER A O 1
ATOM 903 N N . GLU A 1 113 ? -8.666 -21.713 29.869 1.00 43.88 113 GLU A N 1
ATOM 904 C CA . GLU A 1 113 ? -9.284 -20.408 29.616 1.00 43.88 113 GLU A CA 1
ATOM 905 C C . GLU A 1 113 ? -8.432 -19.463 28.746 1.00 43.88 113 GLU A C 1
ATOM 907 O O . GLU A 1 113 ? -8.703 -18.266 28.705 1.00 43.88 113 GLU A O 1
ATOM 912 N N . CYS A 1 114 ? -7.456 -19.963 27.981 1.00 45.34 114 CYS A N 1
ATOM 913 C CA . CYS A 1 114 ? -6.845 -19.168 26.911 1.00 45.34 114 CYS A CA 1
ATOM 914 C C . CYS A 1 114 ? -7.555 -19.458 25.582 1.00 45.34 114 CYS A C 1
ATOM 916 O O . CYS A 1 114 ? -7.302 -20.471 24.934 1.00 45.34 114 CYS A O 1
ATOM 918 N N . TRP A 1 115 ? -8.490 -18.587 25.201 1.00 52.56 115 TRP A N 1
ATOM 919 C CA . TRP A 1 115 ? -9.196 -18.657 23.913 1.00 52.56 115 TRP A CA 1
ATOM 920 C C . TRP A 1 115 ? -8.431 -18.014 22.751 1.00 52.56 115 TRP A C 1
ATOM 922 O O . TRP A 1 115 ? -8.955 -17.956 21.641 1.00 52.56 115 TRP A O 1
ATOM 932 N N . ASP A 1 116 ? -7.195 -17.582 22.979 1.00 46.34 116 ASP A N 1
ATOM 933 C CA . ASP A 1 116 ? -6.291 -17.167 21.920 1.00 46.34 116 ASP A CA 1
ATOM 934 C C . ASP A 1 116 ? -5.287 -18.297 21.672 1.00 46.34 116 ASP A C 1
ATOM 936 O O . ASP A 1 116 ? -4.514 -18.663 22.561 1.00 46.34 116 ASP A O 1
ATOM 940 N N . ASP A 1 117 ? -5.278 -18.837 20.451 1.00 45.31 117 ASP A N 1
ATOM 941 C CA . ASP A 1 117 ? -4.154 -19.620 19.929 1.00 45.31 117 ASP A CA 1
ATOM 942 C C . ASP A 1 117 ? -2.922 -18.692 19.879 1.00 45.31 117 ASP A C 1
ATOM 944 O O . ASP A 1 117 ? -2.566 -18.109 18.851 1.00 45.31 117 ASP A O 1
ATOM 948 N N . PHE A 1 118 ? -2.262 -18.508 21.023 1.00 47.28 118 PHE A N 1
ATOM 949 C CA . PHE A 1 118 ? -1.007 -17.774 21.156 1.00 47.28 118 PHE A CA 1
ATOM 950 C C . PHE A 1 118 ? 0.156 -18.632 20.640 1.00 47.28 118 PHE A C 1
ATOM 952 O O . PHE A 1 118 ? 1.136 -18.892 21.330 1.00 47.28 118 PHE A O 1
ATOM 959 N N . SER A 1 119 ? 0.090 -19.044 19.374 1.00 57.31 119 SER A N 1
ATOM 960 C CA . SER A 1 119 ? 1.288 -19.399 18.609 1.00 57.31 119 SER A CA 1
ATOM 961 C C . SER A 1 119 ? 1.891 -18.172 17.912 1.00 57.31 119 SER A C 1
ATOM 963 O O . SER A 1 119 ? 2.639 -18.306 16.942 1.00 57.31 119 SER A O 1
ATOM 965 N N . TYR A 1 120 ? 1.550 -16.959 18.354 1.00 59.28 120 TYR A N 1
ATOM 966 C CA . TYR A 1 120 ? 2.203 -15.739 17.904 1.00 59.28 120 TYR A CA 1
ATOM 967 C C . TYR A 1 120 ? 3.391 -15.448 18.809 1.00 59.28 120 TYR A C 1
ATOM 969 O O . TYR A 1 120 ? 3.261 -15.365 20.029 1.00 59.28 120 TYR A O 1
ATOM 977 N N . LYS A 1 121 ? 4.564 -15.286 18.192 1.00 61.78 121 LYS A N 1
ATOM 978 C CA . LYS A 1 121 ? 5.742 -14.761 18.882 1.00 61.78 121 LYS A CA 1
ATOM 979 C C . LYS A 1 121 ? 5.370 -13.436 19.549 1.00 61.78 121 LYS A C 1
ATOM 981 O O . LYS A 1 121 ? 4.700 -12.609 18.925 1.00 61.78 121 LYS A O 1
ATOM 986 N N . ALA A 1 122 ? 5.813 -13.253 20.792 1.00 65.69 122 ALA A N 1
ATOM 987 C CA . ALA A 1 122 ? 5.723 -11.970 21.472 1.00 65.69 122 ALA A CA 1
ATOM 988 C C . ALA A 1 122 ? 6.291 -10.882 20.552 1.00 65.69 122 ALA A C 1
ATOM 990 O O . ALA A 1 122 ? 7.315 -11.092 19.899 1.00 65.69 122 ALA A O 1
ATOM 991 N N . TYR A 1 123 ? 5.583 -9.758 20.452 1.00 61.47 123 TYR A N 1
ATOM 992 C CA . TYR A 1 123 ? 6.044 -8.620 19.671 1.00 61.47 123 TYR A CA 1
ATOM 993 C C . TYR A 1 123 ? 7.398 -8.170 20.227 1.00 61.47 123 TYR A C 1
ATOM 995 O O . TYR A 1 123 ? 7.454 -7.683 21.354 1.00 61.47 123 TYR A O 1
ATOM 1003 N N . ASP A 1 124 ? 8.467 -8.362 19.453 1.00 73.25 124 ASP A N 1
ATOM 1004 C CA . ASP A 1 124 ? 9.794 -7.845 19.767 1.00 73.25 124 ASP A CA 1
ATOM 1005 C C . ASP A 1 124 ? 9.912 -6.426 19.181 1.00 73.25 124 ASP A C 1
ATOM 1007 O O . ASP A 1 124 ? 9.946 -6.261 17.952 1.00 73.25 124 ASP A O 1
ATOM 1011 N N . PRO A 1 125 ? 9.939 -5.377 20.023 1.00 62.28 125 PRO A N 1
ATOM 1012 C CA . PRO A 1 125 ? 10.042 -4.003 19.556 1.00 62.28 125 PRO A CA 1
ATOM 1013 C C . PRO A 1 125 ? 11.359 -3.732 18.822 1.00 62.28 125 PRO A C 1
ATOM 1015 O O . PRO A 1 125 ? 11.395 -2.837 17.980 1.00 62.28 125 PRO A O 1
ATOM 1018 N N . LEU A 1 126 ? 12.428 -4.481 19.117 1.00 61.06 126 LEU A N 1
ATOM 1019 C CA . LEU A 1 126 ? 13.757 -4.251 18.550 1.00 61.06 126 LEU A CA 1
ATOM 1020 C C . LEU A 1 126 ? 13.875 -4.809 17.128 1.00 61.06 126 LEU A C 1
ATOM 1022 O O . LEU A 1 126 ? 14.452 -4.142 16.268 1.00 61.06 126 LEU A O 1
ATOM 1026 N N . GLU A 1 127 ? 13.272 -5.967 16.838 1.00 58.66 127 GLU A N 1
ATOM 1027 C CA . GLU A 1 127 ? 13.240 -6.498 15.467 1.00 58.66 127 GLU A CA 1
ATOM 1028 C C . GLU A 1 127 ? 12.358 -5.646 14.541 1.00 58.66 127 GLU A C 1
ATOM 1030 O O . GLU A 1 127 ? 12.732 -5.378 13.399 1.00 58.66 127 GLU A O 1
ATOM 1035 N N . ASN A 1 128 ? 11.219 -5.147 15.032 1.00 54.72 128 ASN A N 1
ATOM 1036 C CA . ASN A 1 128 ? 10.288 -4.362 14.217 1.00 54.72 128 ASN A CA 1
ATOM 1037 C C . ASN A 1 128 ? 10.635 -2.866 14.110 1.00 54.72 128 ASN A C 1
ATOM 1039 O O . ASN A 1 128 ? 10.186 -2.222 13.165 1.00 54.72 128 ASN A O 1
ATOM 1043 N N . CYS A 1 129 ? 11.445 -2.302 15.014 1.00 54.31 129 CYS A N 1
ATOM 1044 C CA . CYS A 1 129 ? 11.944 -0.923 14.892 1.00 54.31 129 CYS A CA 1
ATOM 1045 C C . CYS A 1 129 ? 12.927 -0.768 13.713 1.00 54.31 129 CYS A C 1
ATOM 1047 O O . CYS A 1 129 ? 12.976 0.273 13.058 1.00 54.31 129 CYS A O 1
ATOM 1049 N N . CYS A 1 130 ? 13.660 -1.835 13.383 1.00 47.81 130 CYS A N 1
ATOM 1050 C CA . CYS A 1 130 ? 14.617 -1.857 12.275 1.00 47.81 130 CYS A CA 1
ATOM 1051 C C . CYS A 1 130 ? 13.977 -2.156 10.908 1.00 47.81 130 CYS A C 1
ATOM 1053 O O . CYS A 1 130 ? 14.634 -2.005 9.876 1.00 47.81 130 CYS A O 1
ATOM 1055 N N . ILE A 1 131 ? 12.702 -2.561 10.870 1.00 46.81 131 ILE A N 1
ATOM 1056 C CA . ILE A 1 131 ? 11.999 -2.914 9.633 1.00 46.81 131 ILE A CA 1
ATOM 1057 C C . ILE A 1 131 ? 11.071 -1.757 9.248 1.00 46.81 131 ILE A C 1
ATOM 1059 O O . ILE A 1 131 ? 9.929 -1.660 9.685 1.00 46.81 131 ILE A O 1
ATOM 1063 N N . MET A 1 132 ? 11.600 -0.880 8.390 1.00 45.00 132 MET A N 1
ATOM 1064 C CA . MET A 1 132 ? 10.886 0.214 7.721 1.00 45.00 132 MET A CA 1
ATOM 1065 C C . MET A 1 132 ? 10.202 1.222 8.659 1.00 45.00 132 MET A C 1
ATOM 1067 O O . MET A 1 132 ? 8.988 1.441 8.615 1.00 45.00 132 MET A O 1
ATOM 1071 N N . SER A 1 133 ? 11.012 1.940 9.437 1.00 44.84 133 SER A N 1
ATOM 1072 C CA . SER A 1 133 ? 10.636 3.291 9.854 1.00 44.84 133 SER A CA 1
ATOM 1073 C C . SER A 1 133 ? 10.608 4.185 8.612 1.00 44.84 133 SER A C 1
ATOM 1075 O O . SER A 1 133 ? 11.649 4.491 8.037 1.00 44.84 133 SER A O 1
ATOM 1077 N N . LEU A 1 134 ? 9.416 4.627 8.203 1.00 51.78 134 LEU A N 1
ATOM 1078 C CA . LEU A 1 134 ? 9.249 5.714 7.226 1.00 51.78 134 LEU A CA 1
ATOM 1079 C C . LEU A 1 134 ? 9.727 7.073 7.781 1.00 51.78 134 LEU A C 1
ATOM 1081 O O . LEU A 1 134 ? 9.708 8.072 7.070 1.00 51.78 134 LEU A O 1
ATOM 1085 N N . GLY A 1 135 ? 10.144 7.123 9.052 1.00 54.25 135 GLY A N 1
ATOM 1086 C CA . GLY A 1 135 ? 10.785 8.277 9.669 1.00 54.25 135 GLY A CA 1
ATOM 1087 C C . GLY A 1 135 ? 12.313 8.144 9.727 1.00 54.25 135 GLY A C 1
ATOM 1088 O O . GLY A 1 135 ? 12.841 7.029 9.687 1.00 54.25 135 GLY A O 1
ATOM 1089 N N . PRO A 1 136 ? 13.032 9.269 9.870 1.00 56.38 136 PRO A N 1
ATOM 1090 C CA . PRO A 1 136 ? 14.485 9.276 9.995 1.00 56.38 136 PRO A CA 1
ATOM 1091 C C . PRO A 1 136 ? 14.943 8.386 11.158 1.00 56.38 136 PRO A C 1
ATOM 1093 O O . PRO A 1 136 ? 14.359 8.411 12.240 1.00 56.38 136 PRO A O 1
ATOM 1096 N N . PHE A 1 137 ? 16.015 7.620 10.926 1.00 55.09 137 PHE A N 1
ATOM 1097 C CA . PHE A 1 137 ? 16.616 6.680 11.885 1.00 55.09 137 PHE A CA 1
ATOM 1098 C C . PHE A 1 137 ? 16.991 7.331 13.228 1.00 55.09 137 PHE A C 1
ATOM 1100 O O . PHE A 1 137 ? 16.988 6.675 14.265 1.00 55.09 137 PHE A O 1
ATOM 1107 N N . PHE A 1 138 ? 17.271 8.635 13.225 1.00 61.53 138 PHE A N 1
ATOM 1108 C CA . PHE A 1 138 ? 17.482 9.427 14.427 1.00 61.53 138 PHE A CA 1
ATOM 1109 C C . PHE A 1 138 ? 16.503 10.599 14.420 1.00 61.53 138 PHE A C 1
ATOM 1111 O O . PHE A 1 138 ? 16.550 11.434 13.517 1.00 61.53 138 PHE A O 1
ATOM 1118 N N . ARG A 1 139 ? 15.608 10.666 15.411 1.00 61.03 139 ARG A N 1
ATOM 1119 C CA . ARG A 1 139 ? 14.709 11.810 15.581 1.00 61.03 139 ARG A CA 1
ATOM 1120 C C . ARG A 1 139 ? 15.445 12.929 16.309 1.00 61.03 139 ARG A C 1
ATOM 1122 O O . ARG A 1 139 ? 15.785 12.809 17.479 1.00 61.03 139 ARG A O 1
ATOM 1129 N N . SER A 1 140 ? 15.688 14.017 15.596 1.00 74.50 140 SER A N 1
ATOM 1130 C CA . SER A 1 140 ? 16.276 15.256 16.098 1.00 74.50 140 SER A CA 1
ATOM 1131 C C . SER A 1 140 ? 15.511 16.470 15.557 1.00 74.50 140 SER A C 1
ATOM 1133 O O . SER A 1 140 ? 14.859 16.358 14.515 1.00 74.50 140 SER A O 1
ATOM 1135 N N . PRO A 1 141 ? 15.653 17.656 16.178 1.00 72.12 141 PRO A N 1
ATOM 1136 C CA . PRO A 1 141 ? 15.064 18.893 15.658 1.00 72.12 141 PRO A CA 1
ATOM 1137 C C . PRO A 1 141 ? 15.473 19.196 14.205 1.00 72.12 141 PRO A C 1
ATOM 1139 O O . PRO A 1 141 ? 14.705 19.775 13.445 1.00 72.12 141 PRO A O 1
ATOM 1142 N N . PHE A 1 142 ? 16.672 18.768 13.793 1.00 62.94 142 PHE A N 1
ATOM 1143 C CA . PHE A 1 142 ? 17.193 18.976 12.439 1.00 62.94 142 PHE A CA 1
ATOM 1144 C C . PHE A 1 142 ? 16.617 17.999 11.411 1.00 62.94 142 PHE A C 1
ATOM 1146 O O . PHE A 1 142 ? 16.436 18.365 10.252 1.00 62.94 142 PHE A O 1
ATOM 1153 N N . THR A 1 143 ? 16.317 16.767 11.822 1.00 62.94 143 THR A N 1
ATOM 1154 C CA . THR A 1 143 ? 15.665 15.778 10.954 1.00 62.94 143 THR A CA 1
ATOM 1155 C C . THR A 1 143 ? 14.163 16.006 10.859 1.00 62.94 143 THR A C 1
ATOM 1157 O O . THR A 1 143 ? 13.583 15.610 9.865 1.00 62.94 143 THR A O 1
ATOM 1160 N N . ASP A 1 144 ? 13.538 16.656 11.847 1.00 60.94 144 ASP A N 1
ATOM 1161 C CA . ASP A 1 144 ? 12.127 17.071 11.779 1.00 60.94 144 ASP A CA 1
ATOM 1162 C C . ASP A 1 144 ? 11.935 18.248 10.804 1.00 60.94 144 ASP A C 1
ATOM 1164 O O . ASP A 1 144 ? 10.949 18.310 10.074 1.00 60.94 144 ASP A O 1
ATOM 1168 N N . LEU A 1 145 ? 12.930 19.143 10.713 1.00 61.66 145 LEU A N 1
ATOM 1169 C CA . LEU A 1 145 ? 12.931 20.275 9.778 1.00 61.66 145 LEU A CA 1
ATOM 1170 C C . LEU A 1 145 ? 12.995 19.829 8.306 1.00 61.66 145 LEU A C 1
ATOM 1172 O O . LEU A 1 145 ? 12.412 20.470 7.435 1.00 61.66 145 LEU A O 1
ATOM 1176 N N . THR A 1 146 ? 13.704 18.733 8.022 1.00 55.94 146 THR A N 1
ATOM 1177 C CA . THR A 1 146 ? 13.845 18.164 6.669 1.00 55.94 146 THR A CA 1
ATOM 1178 C C . THR A 1 146 ? 12.925 16.970 6.411 1.00 55.94 146 THR A C 1
ATOM 1180 O O . THR A 1 146 ? 12.804 16.546 5.265 1.00 55.94 146 THR A O 1
ATOM 1183 N N . ALA A 1 147 ? 12.226 16.462 7.435 1.00 53.31 147 ALA A N 1
ATOM 1184 C CA . ALA A 1 147 ? 11.202 15.422 7.298 1.00 53.31 147 ALA A CA 1
ATOM 1185 C C . ALA A 1 147 ? 9.899 15.933 6.668 1.00 53.31 147 ALA A C 1
ATOM 1187 O O . ALA A 1 147 ? 8.980 15.143 6.447 1.00 53.31 147 ALA A O 1
ATOM 1188 N N . SER A 1 148 ? 9.813 17.229 6.343 1.00 50.38 148 SER A N 1
ATOM 1189 C CA . SER A 1 148 ? 8.727 17.766 5.530 1.00 50.38 148 SER A CA 1
ATOM 1190 C C . SER A 1 148 ? 8.816 17.213 4.102 1.00 50.38 148 SER A C 1
ATOM 1192 O O . SER A 1 148 ? 9.474 17.776 3.230 1.00 50.38 148 SER A O 1
ATOM 1194 N N . MET A 1 149 ? 8.181 16.052 3.928 1.00 51.59 149 MET A N 1
ATOM 1195 C CA . MET A 1 149 ? 7.487 15.562 2.740 1.00 51.59 149 MET A CA 1
ATOM 1196 C C . MET A 1 149 ? 8.071 16.030 1.402 1.00 51.59 149 MET A C 1
ATOM 1198 O O . MET A 1 149 ? 7.652 17.037 0.829 1.00 51.59 149 MET A O 1
ATOM 1202 N N . VAL A 1 150 ? 8.921 15.189 0.809 1.00 52.97 150 VAL A N 1
ATOM 1203 C CA . VAL A 1 150 ? 8.899 15.042 -0.652 1.00 52.97 150 VAL A CA 1
ATOM 1204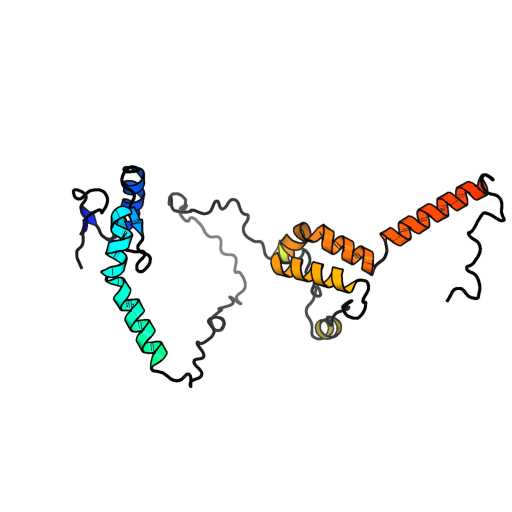 C C . VAL A 1 150 ? 7.561 14.378 -0.988 1.00 52.97 150 VAL A C 1
ATOM 1206 O O . VAL A 1 150 ? 7.496 13.168 -1.153 1.00 52.97 150 VAL A O 1
ATOM 1209 N N . ASN A 1 151 ? 6.482 15.159 -0.975 1.00 59.62 151 ASN A N 1
ATOM 1210 C CA . ASN A 1 151 ? 5.171 14.692 -1.397 1.00 59.62 151 ASN A CA 1
ATOM 1211 C C . ASN A 1 151 ? 5.038 14.946 -2.893 1.00 59.62 151 ASN A C 1
ATOM 1213 O O . ASN A 1 151 ? 5.221 16.070 -3.371 1.00 59.62 151 ASN A O 1
ATOM 1217 N N . PHE A 1 152 ? 4.655 13.916 -3.632 1.00 63.00 152 PHE A N 1
ATOM 1218 C CA . PHE A 1 152 ? 4.294 14.023 -5.041 1.00 63.00 152 PHE A CA 1
ATOM 1219 C C . PHE A 1 152 ? 2.887 14.617 -5.222 1.00 63.00 152 PHE A C 1
ATOM 1221 O O . PHE A 1 152 ? 2.384 14.655 -6.341 1.00 63.00 152 PHE A O 1
ATOM 1228 N N . GLN A 1 153 ? 2.294 15.194 -4.168 1.00 55.72 153 GLN A N 1
ATOM 1229 C CA . GLN A 1 153 ? 1.017 15.917 -4.190 1.00 55.72 153 GLN A CA 1
ATOM 1230 C C . GLN A 1 153 ? 0.943 17.021 -5.263 1.00 55.72 153 GLN A C 1
ATOM 1232 O O . GLN A 1 153 ? -0.140 17.316 -5.761 1.00 55.72 153 GLN A O 1
ATOM 1237 N N . GLN A 1 154 ? 2.073 17.625 -5.661 1.00 56.31 154 GLN A N 1
ATOM 1238 C CA . GLN A 1 154 ? 2.130 18.595 -6.773 1.00 56.31 154 GLN A CA 1
ATOM 1239 C C . GLN A 1 154 ? 2.355 17.940 -8.153 1.00 56.31 154 GLN A C 1
ATOM 1241 O O . GLN A 1 154 ? 2.162 18.569 -9.196 1.00 56.31 154 GLN A O 1
ATOM 1246 N N . TYR A 1 155 ? 2.746 16.666 -8.181 1.00 63.50 155 TYR A N 1
ATOM 1247 C CA . TYR A 1 155 ? 2.986 15.865 -9.376 1.00 63.50 155 TYR A CA 1
ATOM 1248 C C . TYR A 1 155 ? 1.731 15.051 -9.729 1.00 63.50 155 TYR A C 1
ATOM 1250 O O . TYR A 1 155 ? 1.565 13.888 -9.369 1.00 63.50 155 TYR A O 1
ATOM 1258 N N . HIS A 1 156 ? 0.860 15.673 -10.521 1.00 65.06 156 HIS A N 1
ATOM 1259 C CA . HIS A 1 156 ? -0.394 15.124 -11.056 1.00 65.06 156 HIS A CA 1
ATOM 1260 C C . HIS A 1 156 ? -0.294 13.704 -11.649 1.00 65.06 156 HIS A C 1
ATOM 1262 O O . HIS A 1 156 ? -1.280 12.980 -11.644 1.00 65.06 156 HIS A O 1
ATOM 1268 N N . LYS A 1 157 ? 0.876 13.279 -12.146 1.00 79.88 157 LYS A N 1
ATOM 1269 C CA . LYS A 1 157 ? 1.054 11.948 -12.749 1.00 79.88 157 LYS A CA 1
ATOM 1270 C C . LYS A 1 157 ? 1.196 10.804 -11.733 1.00 79.88 157 LYS A C 1
ATOM 1272 O O . LYS A 1 157 ? 0.752 9.702 -12.028 1.00 79.88 157 LYS A O 1
ATOM 1277 N N . CYS A 1 158 ? 1.827 11.045 -10.581 1.00 88.12 158 CYS A N 1
ATOM 1278 C CA . CYS A 1 158 ? 2.088 10.003 -9.575 1.00 88.12 158 CYS A CA 1
ATOM 1279 C C . CYS A 1 158 ? 1.281 10.191 -8.280 1.00 88.12 158 CYS A C 1
ATOM 1281 O O . CYS A 1 158 ? 1.300 9.301 -7.435 1.00 88.12 158 CYS A O 1
ATOM 1283 N N . GLY A 1 159 ? 0.556 11.307 -8.129 1.00 86.44 159 GLY A N 1
ATOM 1284 C CA . GLY A 1 159 ? -0.204 11.617 -6.914 1.00 86.44 159 GLY A CA 1
ATOM 1285 C C . GLY A 1 159 ? -1.305 10.605 -6.571 1.00 86.44 159 GLY A C 1
ATOM 1286 O O . GLY A 1 159 ? -1.512 10.312 -5.400 1.00 86.44 159 GLY A O 1
ATOM 1287 N N . GLU A 1 160 ? -1.979 10.006 -7.560 1.00 87.88 160 GLU A N 1
ATOM 1288 C CA . GLU A 1 160 ? -2.991 8.965 -7.293 1.00 87.88 160 GLU A CA 1
ATOM 1289 C C . GLU A 1 160 ? -2.367 7.687 -6.710 1.00 87.88 160 GLU A C 1
ATOM 1291 O O . GLU A 1 160 ? -2.912 7.095 -5.780 1.00 87.88 160 GLU A O 1
ATOM 1296 N N . LEU A 1 161 ? -1.196 7.288 -7.220 1.00 89.56 161 LEU A N 1
ATOM 1297 C CA . LEU A 1 161 ? -0.449 6.129 -6.718 1.00 89.56 161 LEU A CA 1
ATOM 1298 C C . LEU A 1 161 ? 0.118 6.395 -5.320 1.00 89.56 161 LEU A C 1
ATOM 1300 O O . LEU A 1 161 ? 0.092 5.508 -4.469 1.00 89.56 161 LEU A O 1
ATOM 1304 N N . GLU A 1 162 ? 0.589 7.619 -5.072 1.00 87.62 162 GLU A N 1
ATOM 1305 C CA . GLU A 1 162 ? 1.024 8.067 -3.748 1.00 87.62 162 GLU A CA 1
ATOM 1306 C C . GLU A 1 162 ? -0.116 7.945 -2.731 1.00 87.62 162 GLU A C 1
ATOM 1308 O O . GLU A 1 162 ? 0.037 7.248 -1.728 1.00 87.62 162 GLU A O 1
ATOM 1313 N N . MET A 1 163 ? -1.280 8.528 -3.029 1.00 88.31 163 MET A N 1
ATOM 1314 C CA . MET A 1 163 ? -2.454 8.460 -2.157 1.00 88.31 163 MET A CA 1
ATOM 1315 C C . MET A 1 163 ? -2.908 7.021 -1.906 1.00 88.31 163 MET A C 1
ATOM 1317 O O . MET A 1 163 ? -3.061 6.625 -0.755 1.00 88.31 163 MET A O 1
ATOM 1321 N N . ALA A 1 164 ? -3.023 6.198 -2.952 1.00 90.19 164 ALA A N 1
ATOM 1322 C CA . ALA A 1 164 ? -3.406 4.795 -2.799 1.00 90.19 164 ALA A CA 1
ATOM 1323 C C . ALA A 1 164 ? -2.410 4.002 -1.928 1.00 90.19 164 ALA A C 1
ATOM 1325 O O . ALA A 1 164 ? -2.803 3.126 -1.153 1.00 90.19 164 ALA A O 1
ATOM 1326 N N . SER A 1 165 ? -1.112 4.305 -2.039 1.00 90.31 165 SER A N 1
ATOM 1327 C CA . SER A 1 165 ? -0.079 3.676 -1.214 1.00 90.31 165 SER A CA 1
ATOM 1328 C C . SER A 1 165 ? -0.181 4.088 0.259 1.00 90.31 165 SER A C 1
ATOM 1330 O O . SER A 1 165 ? -0.042 3.235 1.139 1.00 90.31 165 SER A O 1
ATOM 1332 N N . ILE A 1 166 ? -0.491 5.361 0.528 1.00 89.56 166 ILE A N 1
ATOM 1333 C CA . ILE A 1 166 ? -0.672 5.902 1.879 1.00 89.56 166 ILE A CA 1
ATOM 1334 C C . ILE A 1 166 ? -1.930 5.314 2.522 1.00 89.56 166 ILE A C 1
ATOM 1336 O O . ILE A 1 166 ? -1.833 4.791 3.629 1.00 89.56 166 ILE A O 1
ATOM 1340 N N . ASP A 1 167 ? -3.060 5.283 1.813 1.00 91.19 167 ASP A N 1
ATOM 1341 C CA . ASP A 1 167 ? -4.318 4.708 2.309 1.00 91.19 167 ASP A CA 1
ATOM 1342 C C . ASP A 1 167 ? -4.146 3.219 2.680 1.00 91.19 167 ASP A C 1
ATOM 1344 O O . ASP A 1 167 ? -4.651 2.737 3.699 1.00 91.19 167 ASP A O 1
ATOM 1348 N N . CYS A 1 168 ? -3.374 2.466 1.885 1.00 91.25 168 CYS A N 1
ATOM 1349 C CA . CYS A 1 168 ? -3.061 1.069 2.189 1.00 91.25 168 CYS A CA 1
ATOM 1350 C C . CYS A 1 168 ? -2.179 0.927 3.440 1.00 91.25 168 CYS A C 1
ATOM 1352 O O . CYS A 1 168 ? -2.409 0.047 4.279 1.00 91.25 168 CYS A O 1
ATOM 1354 N N . LEU A 1 169 ? -1.165 1.785 3.581 1.00 88.88 169 LEU A N 1
ATOM 1355 C CA . LEU A 1 169 ? -0.295 1.801 4.755 1.00 88.88 169 LEU A CA 1
ATOM 1356 C C . LEU A 1 169 ? -1.038 2.247 6.018 1.00 88.88 169 LEU A C 1
ATOM 1358 O O . LEU A 1 169 ? -0.735 1.735 7.093 1.00 88.88 169 LEU A O 1
ATOM 1362 N N . GLU A 1 170 ? -2.028 3.128 5.900 1.00 88.94 170 GLU A N 1
ATOM 1363 C CA . GLU A 1 170 ? -2.908 3.521 7.000 1.00 88.94 170 GLU A CA 1
ATOM 1364 C C . GLU A 1 170 ? -3.780 2.342 7.457 1.00 88.94 170 GLU A C 1
ATOM 1366 O O . GLU A 1 170 ? -3.852 2.047 8.650 1.00 88.94 170 GLU A O 1
ATOM 1371 N N . ALA A 1 171 ? -4.365 1.592 6.517 1.00 91.38 171 ALA A N 1
ATOM 1372 C CA . ALA A 1 171 ? -5.219 0.449 6.836 1.00 91.38 171 ALA A CA 1
ATOM 1373 C C . ALA A 1 171 ? -4.470 -0.724 7.502 1.00 91.38 171 ALA A C 1
ATOM 1375 O O . ALA A 1 171 ? -5.033 -1.427 8.346 1.00 91.38 171 ALA A O 1
ATOM 1376 N N . TYR A 1 172 ? -3.214 -0.982 7.116 1.00 87.56 172 TYR A N 1
ATOM 1377 C CA . TYR A 1 172 ? -2.461 -2.161 7.574 1.00 87.56 172 TYR A CA 1
ATOM 1378 C C . TYR A 1 172 ? -1.282 -1.861 8.509 1.00 87.56 172 TYR A C 1
ATOM 1380 O O . TYR A 1 172 ? -0.757 -2.795 9.128 1.00 87.56 172 TYR A O 1
ATOM 1388 N N . GLY A 1 173 ? -0.859 -0.604 8.627 1.00 84.94 173 GLY A N 1
ATOM 1389 C CA . GLY A 1 173 ? 0.378 -0.201 9.297 1.00 84.94 173 GLY A CA 1
ATOM 1390 C C . GLY A 1 173 ? 1.638 -0.581 8.508 1.00 84.94 173 GLY A C 1
ATOM 1391 O O . GLY A 1 173 ? 1.597 -1.364 7.561 1.00 84.94 173 GLY A O 1
ATOM 1392 N N . THR A 1 174 ? 2.802 -0.073 8.916 1.00 77.94 174 THR A N 1
ATOM 1393 C CA . THR A 1 174 ? 4.067 -0.217 8.164 1.00 77.94 174 THR A CA 1
ATOM 1394 C C . THR A 1 174 ? 4.579 -1.658 8.080 1.00 77.94 174 THR A C 1
ATOM 1396 O O . THR A 1 174 ? 4.936 -2.130 7.001 1.00 77.94 174 THR A O 1
ATOM 1399 N N . VAL A 1 175 ? 4.552 -2.402 9.190 1.00 81.56 175 VAL A N 1
ATOM 1400 C CA . VAL A 1 175 ? 5.115 -3.765 9.273 1.00 81.56 175 VAL A CA 1
ATOM 1401 C C . VAL A 1 175 ? 4.354 -4.753 8.385 1.00 81.56 175 VAL A C 1
ATOM 1403 O O . VAL A 1 175 ? 4.944 -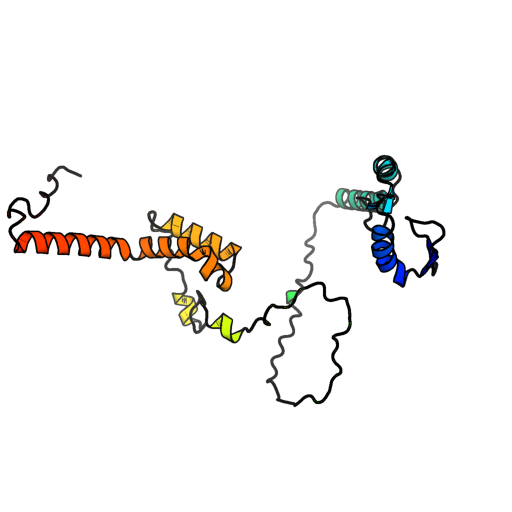5.534 7.638 1.00 81.56 175 VAL A O 1
ATOM 1406 N N . ARG A 1 176 ? 3.017 -4.733 8.451 1.00 82.06 176 ARG A N 1
ATOM 1407 C CA . ARG A 1 176 ? 2.165 -5.614 7.633 1.00 82.06 176 ARG A CA 1
ATOM 1408 C C . ARG A 1 176 ? 1.958 -5.040 6.231 1.00 82.06 176 ARG A C 1
ATOM 1410 O O . ARG A 1 176 ? 1.858 -5.808 5.272 1.00 82.06 176 ARG A O 1
ATOM 1417 N N . GLY A 1 177 ? 1.939 -3.714 6.113 1.00 85.81 177 GLY A N 1
ATOM 1418 C CA . GLY A 1 177 ? 1.836 -2.976 4.860 1.00 85.81 177 GLY A CA 1
ATOM 1419 C C . GLY A 1 177 ? 3.004 -3.238 3.916 1.00 85.81 177 GLY A C 1
ATOM 1420 O O . GLY A 1 177 ? 2.773 -3.367 2.723 1.00 85.81 177 GLY A O 1
ATOM 1421 N N . ALA A 1 178 ? 4.217 -3.481 4.423 1.00 83.31 178 ALA A N 1
ATOM 1422 C CA . ALA A 1 178 ? 5.363 -3.857 3.588 1.00 83.31 178 ALA A CA 1
ATOM 1423 C C . ALA A 1 178 ? 5.093 -5.078 2.682 1.00 83.31 178 ALA A C 1
ATOM 1425 O O . ALA A 1 178 ? 5.600 -5.145 1.567 1.00 83.31 178 ALA A O 1
ATOM 1426 N N . LYS A 1 179 ? 4.274 -6.037 3.140 1.00 86.94 179 LYS A N 1
ATOM 1427 C CA . LYS A 1 179 ? 3.856 -7.196 2.331 1.00 86.94 179 LYS A CA 1
ATOM 1428 C C . LYS A 1 179 ? 2.524 -6.969 1.625 1.00 86.94 179 LYS A C 1
ATOM 1430 O O . LYS A 1 179 ? 2.383 -7.336 0.467 1.00 86.94 179 LYS A O 1
ATOM 1435 N N . LYS A 1 180 ? 1.536 -6.404 2.324 1.00 89.06 180 LYS A N 1
ATOM 1436 C CA . LYS A 1 180 ? 0.167 -6.259 1.801 1.00 89.06 180 LYS A CA 1
ATOM 1437 C C . LYS A 1 180 ? 0.020 -5.150 0.761 1.00 89.06 180 LYS A C 1
ATOM 1439 O O . LYS A 1 180 ? -0.801 -5.278 -0.135 1.00 89.06 180 LYS A O 1
ATOM 1444 N N . CYS A 1 181 ? 0.813 -4.092 0.882 1.00 93.00 181 CYS A N 1
ATOM 1445 C CA . CYS A 1 181 ? 0.823 -2.935 -0.009 1.00 93.00 181 CYS A CA 1
ATOM 1446 C C . CYS A 1 181 ? 1.991 -2.988 -1.006 1.00 93.00 181 CYS A C 1
ATOM 1448 O O . CYS A 1 181 ? 2.304 -1.974 -1.621 1.00 93.00 181 CYS A O 1
ATOM 1450 N N . ALA A 1 182 ? 2.661 -4.138 -1.150 1.00 91.00 182 ALA A N 1
ATOM 1451 C CA . ALA A 1 182 ? 3.883 -4.268 -1.944 1.00 91.00 182 ALA A CA 1
ATOM 1452 C C . ALA A 1 182 ? 3.692 -3.828 -3.403 1.00 91.00 182 ALA A C 1
ATOM 1454 O O . ALA A 1 182 ? 4.537 -3.109 -3.928 1.00 91.00 182 ALA A O 1
ATOM 1455 N N . ASP A 1 183 ? 2.572 -4.200 -4.026 1.00 94.25 183 ASP A N 1
ATOM 1456 C CA . ASP A 1 183 ? 2.279 -3.846 -5.418 1.00 94.25 183 ASP A CA 1
ATOM 1457 C C . ASP A 1 183 ? 2.057 -2.333 -5.580 1.00 94.25 183 ASP A C 1
ATOM 1459 O O . ASP A 1 183 ? 2.695 -1.705 -6.420 1.00 94.25 183 ASP A O 1
ATOM 1463 N N . LEU A 1 184 ? 1.254 -1.720 -4.700 1.00 92.19 184 LEU A N 1
ATOM 1464 C CA . LEU A 1 184 ? 1.002 -0.271 -4.700 1.00 92.19 184 LEU A CA 1
ATOM 1465 C C . LEU A 1 184 ? 2.287 0.533 -4.468 1.00 92.19 184 LEU A C 1
ATOM 1467 O O . LEU A 1 184 ? 2.534 1.536 -5.135 1.00 92.19 184 LEU A O 1
ATOM 1471 N N . LEU A 1 185 ? 3.130 0.072 -3.541 1.00 91.38 185 LEU A N 1
ATOM 1472 C CA . LEU A 1 185 ? 4.426 0.688 -3.270 1.00 91.38 185 LEU A CA 1
ATOM 1473 C C . LEU A 1 185 ? 5.385 0.524 -4.453 1.00 91.38 185 LEU A C 1
ATOM 1475 O O . LEU A 1 185 ? 6.113 1.460 -4.776 1.00 91.38 185 LEU A O 1
ATOM 1479 N N . ALA A 1 186 ? 5.384 -0.633 -5.117 1.00 92.50 186 ALA A N 1
ATOM 1480 C CA . ALA A 1 186 ? 6.217 -0.880 -6.286 1.00 92.50 186 ALA A CA 1
ATOM 1481 C C . ALA A 1 186 ? 5.790 -0.029 -7.490 1.00 92.50 186 ALA A C 1
ATOM 1483 O O . ALA A 1 186 ? 6.660 0.452 -8.218 1.00 92.50 186 ALA A O 1
ATOM 1484 N N . ASP A 1 187 ? 4.489 0.178 -7.690 1.00 93.25 187 ASP A N 1
ATOM 1485 C CA . ASP A 1 187 ? 3.954 1.028 -8.756 1.00 93.25 187 ASP A CA 1
ATOM 1486 C C . ASP A 1 187 ? 4.240 2.507 -8.486 1.00 93.25 187 ASP A C 1
ATOM 1488 O O . ASP A 1 187 ? 4.695 3.225 -9.378 1.00 93.25 187 ASP A O 1
ATOM 1492 N N . PHE A 1 188 ? 4.077 2.959 -7.241 1.00 91.12 188 PHE A N 1
ATOM 1493 C CA . PHE A 1 188 ? 4.467 4.310 -6.842 1.00 91.12 188 PHE A CA 1
ATOM 1494 C C . PHE A 1 188 ? 5.972 4.552 -7.038 1.00 91.12 188 PHE A C 1
ATOM 1496 O O . PHE A 1 188 ? 6.367 5.552 -7.639 1.00 91.12 188 PHE A O 1
ATOM 1503 N N . GLN A 1 189 ? 6.824 3.614 -6.611 1.00 89.06 189 GLN A N 1
ATOM 1504 C CA . GLN A 1 189 ? 8.272 3.687 -6.833 1.00 89.06 189 GLN A CA 1
ATOM 1505 C C . GLN A 1 189 ? 8.634 3.659 -8.324 1.00 89.06 189 GLN A C 1
ATOM 1507 O O . GLN A 1 189 ? 9.570 4.340 -8.745 1.00 89.06 189 GLN A O 1
ATOM 1512 N N . GLU A 1 190 ? 7.910 2.893 -9.140 1.00 93.12 190 GLU A N 1
ATOM 1513 C CA . GLU A 1 190 ? 8.099 2.891 -10.590 1.00 93.12 190 GLU A CA 1
ATOM 1514 C C . GLU A 1 190 ? 7.754 4.253 -11.188 1.00 93.12 190 GLU A C 1
ATOM 1516 O O . GLU A 1 190 ? 8.582 4.801 -11.908 1.00 93.12 190 GLU A O 1
ATOM 1521 N N . CYS A 1 191 ? 6.620 4.844 -10.814 1.00 89.94 191 CYS A N 1
ATOM 1522 C CA . CYS A 1 191 ? 6.221 6.168 -11.285 1.00 89.94 191 CYS A CA 1
ATOM 1523 C C . CYS A 1 191 ? 7.211 7.260 -10.844 1.00 89.94 191 CYS A C 1
ATOM 1525 O O . CYS A 1 191 ? 7.581 8.123 -11.642 1.00 89.94 191 CYS A O 1
ATOM 1527 N N . ALA A 1 192 ? 7.682 7.201 -9.593 1.00 86.56 192 ALA A N 1
ATOM 1528 C CA . ALA A 1 192 ? 8.591 8.188 -9.015 1.00 86.56 192 ALA A CA 1
ATOM 1529 C C . ALA A 1 192 ? 10.007 8.124 -9.612 1.00 86.56 192 ALA A C 1
ATOM 1531 O O . ALA A 1 192 ? 10.613 9.159 -9.890 1.00 86.56 192 ALA A O 1
ATOM 1532 N N . PHE A 1 193 ? 10.547 6.918 -9.821 1.00 86.75 193 PHE A N 1
ATOM 1533 C CA . PHE A 1 193 ? 11.942 6.729 -10.240 1.00 86.75 193 PHE A CA 1
ATOM 1534 C C . PHE A 1 193 ? 12.106 6.303 -11.704 1.00 86.75 193 PHE A C 1
ATOM 1536 O O . PHE A 1 193 ? 13.224 6.310 -12.221 1.00 86.75 193 PHE A O 1
ATOM 1543 N N . MET A 1 194 ? 11.024 5.909 -12.382 1.00 87.56 194 MET A N 1
ATOM 1544 C CA . MET A 1 194 ? 10.993 5.436 -13.774 1.00 87.56 194 MET A CA 1
ATOM 1545 C C . MET A 1 194 ? 11.986 4.303 -14.068 1.00 87.56 194 MET A C 1
ATOM 1547 O O . MET A 1 194 ? 12.411 4.102 -15.209 1.00 87.56 194 MET A O 1
ATOM 1551 N N . ALA A 1 195 ? 12.399 3.550 -13.044 1.00 90.75 195 ALA A N 1
ATOM 1552 C CA . ALA A 1 195 ? 13.511 2.611 -13.144 1.00 90.75 195 ALA A CA 1
ATOM 1553 C C . ALA A 1 195 ? 13.237 1.505 -14.177 1.00 90.75 195 ALA A C 1
ATOM 1555 O O . ALA A 1 195 ? 14.098 1.197 -15.007 1.00 90.75 195 ALA A O 1
ATOM 1556 N N . LYS A 1 196 ? 12.016 0.948 -14.177 1.00 93.12 196 LYS A N 1
ATOM 1557 C CA . LYS A 1 196 ? 11.601 -0.089 -15.134 1.00 93.12 196 LYS A CA 1
ATOM 1558 C C . LYS A 1 196 ? 11.425 0.497 -16.536 1.00 93.12 196 LYS A C 1
ATOM 1560 O O . LYS A 1 196 ? 11.918 -0.096 -17.498 1.00 93.12 196 LYS A O 1
ATOM 1565 N N . GLN A 1 197 ? 10.807 1.674 -16.670 1.00 91.88 197 GLN A N 1
ATOM 1566 C CA . GLN A 1 197 ? 10.679 2.362 -17.957 1.00 91.88 197 GLN A CA 1
ATOM 1567 C C . GLN A 1 197 ? 12.047 2.670 -18.598 1.00 91.88 197 GLN A C 1
ATOM 1569 O O . GLN A 1 197 ? 12.256 2.401 -19.786 1.00 91.88 197 GLN A O 1
ATOM 1574 N N . ILE A 1 198 ? 13.012 3.160 -17.814 1.00 94.38 198 ILE A N 1
ATOM 1575 C CA . ILE A 1 198 ? 14.384 3.429 -18.269 1.00 94.38 198 ILE A CA 1
ATOM 1576 C C . ILE A 1 198 ? 15.096 2.128 -18.640 1.00 94.38 198 ILE A C 1
ATOM 1578 O O . ILE A 1 198 ? 15.744 2.068 -19.687 1.00 94.38 198 ILE A O 1
ATOM 1582 N N . ALA A 1 199 ? 14.969 1.074 -17.829 1.00 94.88 199 ALA A N 1
ATOM 1583 C CA . ALA A 1 199 ? 15.557 -0.229 -18.130 1.00 94.88 199 ALA A CA 1
ATOM 1584 C C . ALA A 1 199 ? 15.010 -0.803 -19.446 1.00 94.88 199 ALA A C 1
ATOM 1586 O O . ALA A 1 199 ? 15.786 -1.236 -20.301 1.00 94.88 199 ALA A O 1
ATOM 1587 N N . ARG A 1 200 ? 13.692 -0.716 -19.665 1.00 96.12 200 ARG A N 1
ATOM 1588 C CA . ARG A 1 200 ? 13.043 -1.123 -20.916 1.00 96.12 200 ARG A CA 1
ATOM 1589 C C . ARG A 1 200 ? 13.555 -0.311 -22.103 1.00 96.12 200 ARG A C 1
ATOM 1591 O O . ARG A 1 200 ? 13.899 -0.887 -23.133 1.00 96.12 200 ARG A O 1
ATOM 1598 N N . PHE A 1 201 ? 13.639 1.012 -21.970 1.00 95.19 201 PHE A N 1
ATOM 1599 C CA . PHE A 1 201 ? 14.187 1.874 -23.018 1.00 95.19 201 PHE A CA 1
ATOM 1600 C C . PHE A 1 201 ? 15.636 1.509 -23.354 1.00 95.19 201 PHE A C 1
ATOM 1602 O O . PHE A 1 201 ? 15.977 1.372 -24.529 1.00 95.19 201 PHE A O 1
ATOM 1609 N N . ARG A 1 202 ? 16.476 1.293 -22.335 1.00 95.31 202 ARG A N 1
ATOM 1610 C CA . ARG A 1 202 ? 17.868 0.862 -22.512 1.00 95.31 202 ARG A CA 1
ATOM 1611 C C . ARG A 1 202 ? 17.948 -0.482 -23.227 1.00 95.31 202 ARG A C 1
ATOM 1613 O O . ARG A 1 202 ? 18.709 -0.585 -24.179 1.00 95.31 202 ARG A O 1
ATOM 1620 N N . ALA A 1 203 ? 17.138 -1.467 -22.844 1.00 96.56 203 ALA A N 1
ATOM 1621 C CA . ALA A 1 203 ? 17.111 -2.772 -23.502 1.00 96.56 203 ALA A CA 1
ATOM 1622 C C . ALA A 1 203 ? 16.727 -2.659 -24.989 1.00 96.56 203 ALA A C 1
ATOM 1624 O O . ALA A 1 203 ? 17.448 -3.156 -25.851 1.00 96.56 203 ALA A O 1
ATOM 1625 N N . MET A 1 204 ? 15.654 -1.923 -25.308 1.00 93.12 204 MET A N 1
ATOM 1626 C CA . MET A 1 204 ? 15.241 -1.677 -26.698 1.00 93.12 204 MET A CA 1
ATOM 1627 C C . MET A 1 204 ? 16.319 -0.939 -27.501 1.00 93.12 204 MET A C 1
ATOM 1629 O O . MET A 1 204 ? 16.532 -1.224 -28.680 1.00 93.12 204 MET A O 1
ATOM 1633 N N . ARG A 1 205 ? 17.007 0.019 -26.871 1.00 92.00 205 ARG A N 1
ATOM 1634 C CA . ARG A 1 205 ? 18.097 0.774 -27.491 1.00 92.00 205 ARG A CA 1
ATOM 1635 C C . ARG A 1 205 ? 19.319 -0.107 -27.752 1.00 92.00 205 ARG A C 1
ATOM 1637 O O . ARG A 1 205 ? 19.881 -0.029 -28.837 1.00 92.00 205 ARG A O 1
ATOM 1644 N N . MET A 1 206 ? 19.704 -0.959 -26.805 1.00 93.25 206 MET A N 1
ATOM 1645 C CA . MET A 1 206 ? 20.821 -1.897 -26.965 1.00 93.25 206 MET A CA 1
ATOM 1646 C C . MET A 1 206 ? 20.542 -2.927 -28.060 1.00 93.25 206 MET A C 1
ATOM 1648 O O . MET A 1 206 ? 21.409 -3.169 -28.895 1.00 93.25 206 MET A O 1
ATOM 1652 N N . GLU A 1 207 ? 19.324 -3.468 -28.121 1.00 92.31 207 GLU A N 1
ATOM 1653 C CA . GLU A 1 207 ? 18.929 -4.396 -29.185 1.00 92.31 207 GLU A CA 1
ATOM 1654 C C . GLU A 1 207 ? 18.944 -3.718 -30.562 1.00 92.31 207 GLU A C 1
ATOM 1656 O O . GLU A 1 207 ? 19.447 -4.271 -31.537 1.00 92.31 207 GLU A O 1
ATOM 1661 N N . ARG A 1 208 ? 18.490 -2.464 -30.646 1.00 90.12 208 ARG A N 1
ATOM 1662 C CA . ARG A 1 208 ? 18.625 -1.660 -31.866 1.00 90.12 208 ARG A CA 1
ATOM 1663 C C . ARG A 1 208 ? 20.091 -1.437 -32.251 1.00 90.12 208 ARG A C 1
ATOM 1665 O O . ARG A 1 208 ? 20.423 -1.525 -33.431 1.00 90.12 208 ARG A O 1
ATOM 1672 N N . HIS A 1 209 ? 20.966 -1.164 -31.281 1.00 90.06 209 HIS A N 1
ATOM 1673 C CA . HIS A 1 209 ? 22.403 -1.041 -31.528 1.00 90.06 209 HIS A CA 1
ATOM 1674 C C . HIS A 1 209 ? 22.999 -2.347 -32.067 1.00 90.06 209 HIS A C 1
ATOM 1676 O O . HIS A 1 209 ? 23.718 -2.303 -33.063 1.00 90.06 209 HIS A O 1
ATOM 1682 N N . ARG A 1 210 ? 22.612 -3.496 -31.497 1.00 91.69 210 ARG A N 1
ATOM 1683 C CA . ARG A 1 210 ? 22.978 -4.833 -31.987 1.00 91.69 210 ARG A CA 1
ATOM 1684 C C . ARG A 1 210 ? 22.555 -5.045 -33.445 1.00 91.69 210 ARG A C 1
ATOM 1686 O O . ARG A 1 210 ? 23.392 -5.407 -34.264 1.00 91.69 210 ARG A O 1
ATOM 1693 N N . GLN A 1 211 ? 21.295 -4.755 -33.782 1.00 90.81 211 GLN A N 1
ATOM 1694 C CA . GLN A 1 211 ? 20.771 -4.866 -35.155 1.00 90.81 211 GLN A CA 1
ATOM 1695 C C . GLN A 1 211 ? 21.509 -3.942 -36.138 1.00 90.81 211 GLN A C 1
ATOM 1697 O O . GLN A 1 211 ? 21.747 -4.319 -37.282 1.00 90.81 211 GLN A O 1
ATOM 1702 N N . GLY A 1 212 ? 21.909 -2.745 -35.692 1.00 88.12 212 GLY A N 1
ATOM 1703 C CA . GLY A 1 212 ? 22.730 -1.828 -36.488 1.00 88.12 212 GLY A CA 1
ATOM 1704 C C . GLY A 1 212 ? 24.140 -2.350 -36.753 1.00 88.12 212 GLY A C 1
ATOM 1705 O O . GLY A 1 212 ? 24.587 -2.317 -37.894 1.00 88.12 212 GLY A O 1
ATOM 1706 N N . TRP A 1 213 ? 24.829 -2.864 -35.728 1.00 85.81 213 TRP A N 1
ATOM 1707 C CA . TRP A 1 213 ? 26.169 -3.449 -35.888 1.00 85.81 213 TRP A CA 1
ATOM 1708 C C . TRP A 1 213 ? 26.169 -4.703 -36.764 1.00 85.81 213 TRP A C 1
ATOM 1710 O O . TRP A 1 213 ? 27.100 -4.895 -37.539 1.00 85.81 213 TRP A O 1
ATOM 1720 N N . ASN A 1 214 ? 25.113 -5.515 -36.688 1.00 90.56 214 ASN A N 1
ATOM 1721 C CA . ASN A 1 214 ? 24.918 -6.675 -37.558 1.00 90.56 214 ASN A CA 1
ATOM 1722 C C . ASN A 1 214 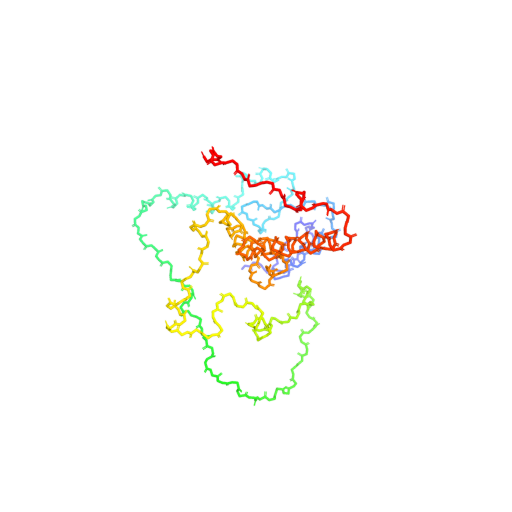? 24.523 -6.307 -39.002 1.00 90.56 214 ASN A C 1
ATOM 1724 O O . ASN A 1 214 ? 24.459 -7.189 -39.854 1.00 90.56 214 ASN A O 1
ATOM 1728 N N . GLY A 1 215 ? 24.223 -5.034 -39.288 1.00 85.94 215 GLY A N 1
ATOM 1729 C CA . GLY A 1 215 ? 23.769 -4.584 -40.607 1.00 85.94 215 GLY A CA 1
ATOM 1730 C C . GLY A 1 215 ? 22.328 -4.980 -40.961 1.00 85.94 215 GLY A C 1
ATOM 1731 O O . GLY A 1 215 ? 21.915 -4.804 -42.103 1.00 85.94 215 GLY A O 1
ATOM 1732 N N . GLU A 1 216 ? 21.546 -5.485 -39.999 1.00 85.44 216 GLU A N 1
ATOM 1733 C CA . GLU A 1 216 ? 20.134 -5.863 -40.180 1.00 85.44 216 GLU A CA 1
ATOM 1734 C C . GLU A 1 216 ? 19.226 -4.628 -40.376 1.00 85.44 216 GLU A C 1
ATOM 1736 O O . GLU A 1 216 ? 18.161 -4.731 -40.982 1.00 85.44 216 GLU A O 1
ATOM 1741 N N . ARG A 1 217 ? 19.648 -3.444 -39.900 1.00 78.12 217 ARG A N 1
ATOM 1742 C CA . ARG A 1 217 ? 18.966 -2.152 -40.117 1.00 78.12 217 ARG A CA 1
ATOM 1743 C C . ARG A 1 217 ? 19.824 -1.186 -40.932 1.00 78.12 217 ARG A C 1
ATOM 1745 O O . ARG A 1 217 ? 20.993 -0.977 -40.613 1.00 78.12 217 ARG A O 1
ATOM 1752 N N . LYS A 1 218 ? 19.217 -0.531 -41.929 1.00 76.19 218 LYS A N 1
ATOM 1753 C CA . LYS A 1 218 ? 19.846 0.534 -42.731 1.00 76.19 218 LYS A CA 1
ATOM 1754 C C . LYS A 1 218 ? 19.922 1.850 -41.943 1.00 76.19 218 LYS A C 1
ATOM 1756 O O . LYS A 1 218 ? 19.066 2.119 -41.104 1.00 76.19 218 LYS A O 1
ATOM 1761 N N . GLY A 1 219 ? 20.938 2.673 -42.224 1.00 71.00 219 GLY A N 1
ATOM 1762 C CA . GLY A 1 219 ? 21.253 3.895 -41.465 1.00 71.00 219 GLY A CA 1
ATOM 1763 C C . GLY A 1 219 ? 20.104 4.907 -41.356 1.00 71.00 219 GLY A C 1
ATOM 1764 O O . GLY A 1 219 ? 19.864 5.424 -40.267 1.00 71.00 219 GLY A O 1
ATOM 1765 N N . ASP A 1 220 ? 19.342 5.112 -42.434 1.00 71.50 220 ASP A N 1
ATOM 1766 C CA . ASP A 1 220 ? 18.207 6.052 -42.460 1.00 71.50 220 ASP A CA 1
ATOM 1767 C C . ASP A 1 220 ? 16.985 5.558 -41.657 1.00 71.50 220 ASP A C 1
ATOM 1769 O O . ASP A 1 220 ? 16.179 6.359 -41.195 1.00 71.50 220 ASP A O 1
ATOM 1773 N N . GLU A 1 221 ? 16.865 4.245 -41.424 1.00 75.19 221 GLU A N 1
ATOM 1774 C CA . GLU A 1 221 ? 15.791 3.610 -40.633 1.00 75.19 221 GLU A CA 1
ATOM 1775 C C . GLU A 1 221 ? 16.226 3.313 -39.185 1.00 75.19 221 GLU A C 1
ATOM 1777 O O . GLU A 1 221 ? 15.532 2.640 -38.410 1.00 75.19 221 GLU A O 1
ATOM 1782 N N . TYR A 1 222 ? 17.413 3.784 -38.798 1.00 80.00 222 TYR A N 1
ATOM 1783 C CA . TYR A 1 222 ? 17.999 3.465 -37.506 1.00 80.00 222 TYR A CA 1
ATOM 1784 C C . TYR A 1 222 ? 17.254 4.144 -36.349 1.00 80.00 222 TYR A C 1
ATOM 1786 O O . TYR A 1 222 ? 17.007 3.519 -35.315 1.00 80.00 222 TYR A O 1
ATOM 1794 N N . TYR A 1 223 ? 16.819 5.390 -36.536 1.00 84.12 223 TYR A N 1
ATOM 1795 C CA . TYR A 1 223 ? 15.931 6.103 -35.617 1.00 84.12 223 TYR A CA 1
ATOM 1796 C C . TYR A 1 223 ? 14.657 6.534 -36.340 1.00 84.12 223 TYR A C 1
ATOM 1798 O O . TYR A 1 223 ? 14.660 6.750 -37.547 1.00 84.12 223 TYR A O 1
ATOM 1806 N N . ALA A 1 224 ? 13.561 6.667 -35.587 1.00 80.19 224 ALA A N 1
ATOM 1807 C CA . ALA A 1 224 ? 12.363 7.297 -36.123 1.00 80.19 224 ALA A CA 1
ATOM 1808 C C . ALA A 1 224 ? 12.696 8.742 -36.537 1.00 80.19 224 ALA A C 1
ATOM 1810 O O . ALA A 1 224 ? 13.478 9.396 -35.834 1.00 80.19 224 ALA A O 1
ATOM 1811 N N . PRO A 1 225 ? 12.118 9.241 -37.642 1.00 84.38 225 PRO A N 1
ATOM 1812 C CA . PRO A 1 225 ? 12.302 10.627 -38.031 1.00 84.38 225 PRO A CA 1
ATOM 1813 C C . PRO A 1 225 ? 11.829 11.548 -36.897 1.00 84.38 225 PRO A C 1
ATOM 1815 O O . PRO A 1 225 ? 10.885 11.197 -36.177 1.00 84.38 225 PRO A O 1
ATOM 1818 N N . PRO A 1 226 ? 12.479 12.708 -36.708 1.00 81.50 226 PRO A N 1
ATOM 1819 C CA . PRO A 1 226 ? 12.043 13.664 -35.705 1.00 81.50 226 PRO A CA 1
ATOM 1820 C C . PRO A 1 226 ? 10.584 14.075 -35.966 1.00 81.50 226 PRO A C 1
ATOM 1822 O O . PRO A 1 226 ? 10.151 14.104 -37.126 1.00 81.50 226 PRO A O 1
ATOM 1825 N N . PRO A 1 227 ? 9.811 14.386 -34.910 1.00 87.12 227 PRO A N 1
ATOM 1826 C CA . PRO A 1 227 ? 8.477 14.945 -35.082 1.00 87.12 227 PRO A CA 1
ATOM 1827 C C . PRO A 1 227 ? 8.554 16.211 -35.944 1.00 87.12 227 PRO A C 1
ATOM 1829 O O . PRO A 1 227 ? 9.558 16.927 -35.938 1.00 87.12 227 PRO A O 1
ATOM 1832 N N . ARG A 1 228 ? 7.498 16.470 -36.723 1.00 86.06 228 ARG A N 1
ATOM 1833 C CA . ARG A 1 228 ? 7.422 17.676 -37.558 1.00 86.06 228 ARG A CA 1
ATOM 1834 C C . ARG A 1 228 ? 7.497 18.916 -36.665 1.00 86.06 228 ARG A C 1
ATOM 1836 O O . ARG A 1 228 ? 7.011 18.887 -35.539 1.00 86.06 228 ARG A O 1
ATOM 1843 N N . VAL A 1 229 ? 8.075 19.997 -37.187 1.00 85.62 229 VAL A N 1
ATOM 1844 C CA . VAL A 1 229 ? 8.266 21.257 -36.442 1.00 85.62 229 VAL A CA 1
ATOM 1845 C C . VAL A 1 229 ? 6.930 21.824 -35.933 1.00 85.62 229 VAL A C 1
ATOM 1847 O O . VAL A 1 229 ? 6.891 22.417 -34.862 1.00 85.62 229 VAL A O 1
ATOM 1850 N N . ASP A 1 230 ? 5.833 21.533 -36.636 1.00 87.31 230 ASP A N 1
ATOM 1851 C CA . ASP A 1 230 ? 4.479 22.007 -36.322 1.00 87.31 230 ASP A CA 1
ATOM 1852 C C . ASP A 1 230 ? 3.681 21.064 -35.390 1.00 87.31 230 ASP A C 1
ATOM 1854 O O . ASP A 1 230 ? 2.461 21.162 -35.314 1.00 87.31 230 ASP A O 1
ATOM 1858 N N . ALA A 1 231 ? 4.320 20.087 -34.735 1.00 77.56 231 ALA A N 1
ATOM 1859 C CA . ALA A 1 231 ? 3.630 19.032 -33.976 1.00 77.56 231 ALA A CA 1
ATOM 1860 C C . ALA A 1 231 ? 3.294 19.384 -32.505 1.00 77.56 231 ALA A C 1
ATOM 1862 O O . ALA A 1 231 ? 3.116 18.466 -31.702 1.00 77.56 231 ALA A O 1
ATOM 1863 N N . TYR A 1 232 ? 3.224 20.672 -32.152 1.00 59.22 232 TYR A N 1
ATOM 1864 C CA . TYR A 1 232 ? 2.907 21.167 -30.802 1.00 59.22 232 TYR A CA 1
ATOM 1865 C C . TYR A 1 232 ? 1.516 21.796 -30.715 1.00 59.22 232 TYR A C 1
ATOM 1867 O O . TYR A 1 232 ? 1.134 22.509 -31.669 1.00 59.22 232 TYR A O 1
#

pLDDT: mean 71.91, std 17.94, range [31.64, 96.56]

Radius of gyration: 34.25 Å; chains: 1; bounding box: 70×54×89 Å

InterPro domains:
  IPR019342 NADH:ubiquinone oxidoreductase, iron-sulphur subunit 5 [PF10200] (152-212)
  IPR022776 TRM13/UPF0224 family, U11-48K-like CHHC zinc finger domain [PF05253] (7-28)
  IPR022776 TRM13/UPF0224 family, U11-48K-like CHHC zinc finger domain [PF05253] (36-60)
  IPR022776 TRM13/UPF0224 family, U11-48K-like CHHC zinc finger domain [PS51800] (4-31)
  IPR022776 TRM13/UPF0224 family, U11-48K-like CHHC zinc finger domain [PS51800] (36-63)
  IPR036236 Zinc finger C2H2 superfamily [SSF57667] (3-35)